Protein AF-L9XSA8-F1 (afdb_monomer)

Structure (mmCIF, N/CA/C/O backbone):
data_AF-L9XSA8-F1
#
_entry.id   AF-L9XSA8-F1
#
loop_
_atom_site.group_PDB
_atom_site.id
_atom_site.type_symbol
_atom_site.label_atom_id
_atom_site.label_alt_id
_atom_site.label_comp_id
_atom_site.label_asym_id
_atom_site.label_entity_id
_atom_site.label_seq_id
_atom_site.pdbx_PDB_ins_code
_atom_site.Cartn_x
_atom_site.Cartn_y
_atom_site.Cartn_z
_atom_site.occupancy
_atom_site.B_iso_or_equiv
_atom_site.auth_seq_id
_atom_site.auth_comp_id
_atom_site.auth_asym_id
_atom_site.auth_atom_id
_atom_site.pdbx_PDB_model_num
ATOM 1 N N . MET A 1 1 ? 2.339 18.332 -17.231 1.00 44.97 1 MET A N 1
ATOM 2 C CA . MET A 1 1 ? 2.975 18.285 -15.899 1.00 44.97 1 MET A CA 1
ATOM 3 C C . MET A 1 1 ? 3.697 16.963 -15.932 1.00 44.97 1 MET A C 1
ATOM 5 O O . MET A 1 1 ? 3.031 16.014 -16.311 1.00 44.97 1 MET A O 1
ATOM 9 N N . ASP A 1 2 ? 5.005 16.903 -15.693 1.00 54.00 2 ASP A N 1
ATOM 10 C CA . ASP A 1 2 ? 5.708 15.615 -15.747 1.00 54.00 2 ASP A CA 1
ATOM 11 C C . ASP A 1 2 ? 5.125 14.727 -14.640 1.00 54.00 2 ASP A C 1
ATOM 13 O O . ASP A 1 2 ? 5.295 15.010 -13.454 1.00 54.00 2 ASP A O 1
ATOM 17 N N . HIS A 1 3 ? 4.331 13.728 -15.030 1.00 55.22 3 HIS A N 1
ATOM 18 C CA . HIS A 1 3 ? 3.658 12.800 -14.125 1.00 55.22 3 HIS A CA 1
ATOM 19 C C . HIS A 1 3 ? 4.658 11.729 -13.682 1.00 55.22 3 HIS A C 1
ATOM 21 O O . HIS A 1 3 ? 4.570 10.575 -14.085 1.00 55.22 3 HIS A O 1
ATOM 27 N N . GLN A 1 4 ? 5.652 12.124 -12.889 1.00 65.50 4 GLN A N 1
ATOM 28 C CA . GLN A 1 4 ? 6.578 11.178 -12.275 1.00 65.50 4 GLN A CA 1
ATOM 29 C C . GLN A 1 4 ? 6.086 10.851 -10.870 1.00 65.50 4 GLN A C 1
ATOM 31 O O . GLN A 1 4 ? 5.935 11.746 -10.043 1.00 65.50 4 GLN A O 1
ATOM 36 N N . PHE A 1 5 ? 5.845 9.567 -10.607 1.00 68.88 5 PHE A N 1
ATOM 37 C CA . PHE A 1 5 ? 5.746 9.072 -9.239 1.00 68.88 5 PHE A CA 1
ATOM 38 C C . PHE A 1 5 ? 7.151 9.150 -8.631 1.00 68.88 5 PHE A C 1
ATOM 40 O O . PHE A 1 5 ? 8.076 8.471 -9.076 1.00 68.88 5 PHE A O 1
ATOM 47 N N . ILE A 1 6 ? 7.326 10.051 -7.674 1.00 78.88 6 ILE A N 1
ATOM 48 C CA . ILE A 1 6 ? 8.607 10.401 -7.053 1.00 78.88 6 ILE A CA 1
ATOM 49 C C . ILE A 1 6 ? 8.903 9.468 -5.875 1.00 78.88 6 ILE A C 1
ATOM 51 O O . ILE A 1 6 ? 10.064 9.163 -5.601 1.00 78.88 6 ILE A O 1
ATOM 55 N N . ASN A 1 7 ? 7.869 9.033 -5.148 1.00 80.94 7 ASN A N 1
ATOM 56 C CA . ASN A 1 7 ? 8.053 8.171 -3.984 1.00 80.94 7 ASN A CA 1
ATOM 57 C C . ASN A 1 7 ? 8.493 6.761 -4.405 1.00 80.94 7 ASN A C 1
ATOM 59 O O . ASN A 1 7 ? 7.897 6.129 -5.264 1.00 80.94 7 ASN A O 1
ATOM 63 N N . GLN A 1 8 ? 9.524 6.232 -3.762 1.00 81.00 8 GLN A N 1
ATOM 64 C CA . GLN A 1 8 ? 10.006 4.865 -3.940 1.00 81.00 8 GLN A CA 1
ATOM 65 C C . GLN A 1 8 ? 9.729 4.066 -2.670 1.00 81.00 8 GLN A C 1
ATOM 67 O O . GLN A 1 8 ? 9.772 4.639 -1.584 1.00 81.00 8 GLN A O 1
ATOM 72 N N . MET A 1 9 ? 9.464 2.761 -2.786 1.00 84.38 9 MET A N 1
ATOM 73 C CA . MET A 1 9 ? 9.220 1.875 -1.641 1.00 84.38 9 MET A CA 1
ATOM 74 C C . MET A 1 9 ? 10.091 0.621 -1.743 1.00 84.38 9 MET A C 1
ATOM 76 O O . MET A 1 9 ? 9.660 -0.376 -2.289 1.00 84.38 9 MET A O 1
ATOM 80 N N . TYR A 1 10 ? 11.312 0.599 -1.233 1.00 80.81 10 TYR A N 1
ATOM 81 C CA . TYR A 1 10 ? 12.218 -0.543 -1.445 1.00 80.81 10 TYR A CA 1
ATOM 82 C C . TYR A 1 10 ? 12.624 -1.210 -0.136 1.00 80.81 10 TYR A C 1
ATOM 84 O O . TYR A 1 10 ? 12.575 -0.593 0.925 1.00 80.81 10 TYR A O 1
ATOM 92 N N . LEU A 1 11 ? 13.055 -2.474 -0.201 1.00 81.12 11 LEU A N 1
ATOM 93 C CA . LEU A 1 11 ? 13.747 -3.069 0.937 1.00 81.12 11 LEU A CA 1
ATOM 94 C C . LEU A 1 11 ? 15.091 -2.374 1.146 1.00 81.12 11 LEU A C 1
ATOM 96 O O . LEU A 1 11 ? 15.864 -2.191 0.206 1.00 81.12 11 LEU A O 1
ATOM 100 N N . ALA A 1 12 ? 15.360 -2.013 2.391 1.00 86.25 12 ALA A N 1
ATOM 101 C CA . ALA A 1 12 ? 16.571 -1.338 2.812 1.00 86.25 12 ALA A CA 1
ATOM 102 C C . ALA A 1 12 ? 17.200 -2.049 4.013 1.00 86.25 12 ALA A C 1
ATOM 104 O O . ALA A 1 12 ? 16.589 -2.893 4.673 1.00 86.25 12 ALA A O 1
ATOM 105 N N . ALA A 1 13 ? 18.442 -1.679 4.312 1.00 87.44 13 ALA A N 1
ATOM 106 C CA . ALA A 1 13 ? 19.052 -2.009 5.589 1.00 87.44 13 ALA A CA 1
ATOM 107 C C . ALA A 1 13 ? 18.362 -1.252 6.738 1.00 87.44 13 ALA A C 1
ATOM 109 O O . ALA A 1 13 ? 17.796 -0.175 6.544 1.00 87.44 13 ALA A O 1
ATOM 110 N N . ASP A 1 14 ? 18.467 -1.798 7.950 1.00 90.69 14 ASP A N 1
ATOM 111 C CA . ASP A 1 14 ? 18.009 -1.126 9.165 1.00 90.69 14 ASP A CA 1
ATOM 112 C C . ASP A 1 14 ? 18.753 0.214 9.369 1.00 90.69 14 ASP A C 1
ATOM 114 O O . ASP A 1 14 ? 19.973 0.196 9.584 1.00 90.69 14 ASP A O 1
ATOM 118 N N . PRO A 1 15 ? 18.054 1.369 9.366 1.00 90.50 15 PRO A N 1
ATOM 119 C CA . PRO A 1 15 ? 18.674 2.679 9.558 1.00 90.50 15 PRO A CA 1
ATOM 120 C C . PRO A 1 15 ? 19.281 2.862 10.959 1.00 90.50 15 PRO A C 1
ATOM 122 O O . PRO A 1 15 ? 20.165 3.698 11.139 1.00 90.50 15 PRO A O 1
ATOM 125 N N . ALA A 1 16 ? 18.845 2.081 11.955 1.00 90.00 16 ALA A N 1
ATOM 126 C CA . ALA A 1 16 ? 19.371 2.112 13.322 1.00 90.00 16 ALA A CA 1
ATOM 127 C C . ALA A 1 16 ? 20.516 1.111 13.562 1.00 90.00 16 ALA A C 1
ATOM 129 O O . ALA A 1 16 ? 21.104 1.096 14.642 1.00 90.00 16 ALA A O 1
ATOM 130 N N . THR A 1 17 ? 20.880 0.299 12.563 1.00 80.12 17 THR A N 1
ATOM 131 C CA . THR A 1 17 ? 21.921 -0.746 12.637 1.00 80.12 17 THR A CA 1
ATOM 132 C C . THR A 1 17 ? 21.666 -1.881 13.644 1.00 80.12 17 THR A C 1
ATOM 134 O O . THR A 1 17 ? 22.576 -2.666 13.912 1.00 80.12 17 THR A O 1
ATOM 137 N N . ASP A 1 18 ? 20.440 -2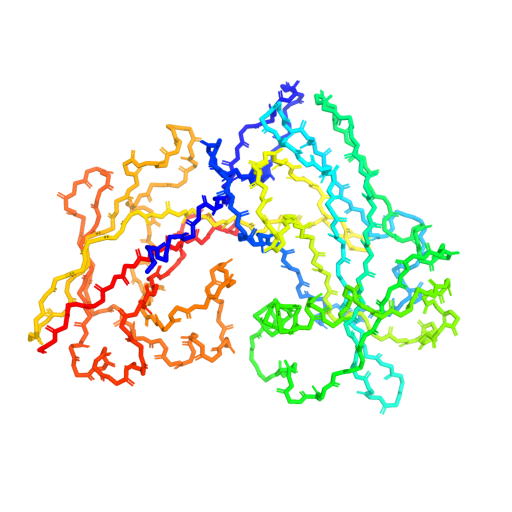.034 14.157 1.00 81.19 18 ASP A N 1
ATOM 138 C CA . ASP A 1 18 ? 20.081 -3.106 15.104 1.00 81.19 18 ASP A CA 1
ATOM 139 C C . ASP A 1 18 ? 19.893 -4.476 14.424 1.00 81.19 18 ASP A C 1
ATOM 141 O O . ASP A 1 18 ? 19.705 -5.490 15.098 1.00 81.19 18 ASP A O 1
ATOM 145 N N . GLY A 1 19 ? 19.970 -4.523 13.091 1.00 82.38 19 GLY A N 1
ATOM 146 C CA . GLY A 1 19 ? 19.934 -5.759 12.312 1.00 82.38 19 GLY A CA 1
ATOM 147 C C . GLY A 1 19 ? 18.528 -6.257 11.984 1.00 82.38 19 GLY A C 1
ATOM 148 O O . GLY A 1 19 ? 18.350 -7.463 11.825 1.00 82.38 19 GLY A O 1
ATOM 149 N N . ARG A 1 20 ? 17.534 -5.363 11.880 1.00 89.12 20 ARG A N 1
ATOM 150 C CA . ARG A 1 20 ? 16.209 -5.718 11.347 1.00 89.12 20 ARG A CA 1
ATOM 151 C C . ARG A 1 20 ? 16.310 -6.197 9.898 1.00 89.12 20 ARG A C 1
ATOM 153 O O . ARG A 1 20 ? 17.002 -5.595 9.078 1.00 89.12 20 ARG A O 1
ATOM 160 N N . GLU A 1 21 ? 15.591 -7.270 9.591 1.00 85.50 21 GLU A N 1
ATOM 161 C CA . GLU A 1 21 ? 15.442 -7.813 8.237 1.00 85.50 21 GLU A CA 1
ATOM 162 C C . GLU A 1 21 ? 14.143 -7.291 7.603 1.00 85.50 21 GLU A C 1
ATOM 164 O O . GLU A 1 21 ? 13.205 -6.948 8.315 1.00 85.50 21 GLU A O 1
ATOM 169 N N . ASN A 1 22 ? 14.044 -7.252 6.271 1.00 82.94 22 ASN A N 1
ATOM 170 C CA . ASN A 1 22 ? 12.819 -6.849 5.557 1.00 82.94 22 ASN A CA 1
ATOM 171 C C . ASN A 1 22 ? 12.276 -5.465 5.971 1.00 82.94 22 ASN A C 1
ATOM 173 O O . ASN A 1 22 ? 11.074 -5.288 6.184 1.00 82.94 22 ASN A O 1
ATOM 177 N N . VAL A 1 23 ? 13.166 -4.485 6.134 1.00 88.56 23 VAL A N 1
ATOM 178 C CA . VAL A 1 23 ? 12.777 -3.094 6.378 1.00 88.56 23 VAL A CA 1
ATOM 179 C C . VAL A 1 23 ? 12.353 -2.468 5.053 1.00 88.56 23 VAL A C 1
ATOM 181 O O . VAL A 1 23 ? 13.146 -2.434 4.118 1.00 88.56 23 VAL A O 1
ATOM 184 N N . VAL A 1 24 ? 11.129 -1.947 4.973 1.00 88.50 24 VAL A N 1
ATOM 185 C CA . VAL A 1 24 ? 10.656 -1.185 3.807 1.00 88.50 24 VAL A CA 1
ATOM 186 C C . VAL A 1 24 ? 10.965 0.287 4.019 1.00 88.50 24 VAL A C 1
ATOM 188 O O . VAL A 1 24 ? 10.490 0.880 4.982 1.00 88.50 24 VAL A O 1
ATOM 191 N N . HIS A 1 25 ? 11.730 0.886 3.115 1.00 89.44 25 HIS A N 1
ATOM 192 C CA . HIS A 1 25 ? 12.027 2.312 3.079 1.00 89.44 25 HIS A CA 1
ATOM 193 C C . HIS A 1 25 ? 11.171 2.998 2.020 1.00 89.44 25 HIS A C 1
ATOM 195 O O . HIS A 1 25 ? 11.240 2.671 0.838 1.00 89.44 25 HIS A O 1
ATOM 201 N N . ILE A 1 26 ? 10.379 3.967 2.463 1.00 88.81 26 ILE A N 1
ATOM 202 C CA . ILE A 1 26 ? 9.656 4.914 1.629 1.00 88.81 26 ILE A CA 1
ATOM 203 C C . ILE A 1 26 ? 10.486 6.193 1.522 1.00 88.81 26 ILE A C 1
ATOM 205 O O . ILE A 1 26 ? 10.698 6.870 2.531 1.00 88.81 26 ILE A O 1
ATOM 209 N N . SER A 1 27 ? 10.927 6.546 0.316 1.00 88.62 27 SER A N 1
ATOM 210 C CA . SER A 1 27 ? 11.742 7.741 0.080 1.00 88.62 27 SER A CA 1
ATOM 211 C C . SER A 1 27 ? 11.308 8.497 -1.168 1.00 88.62 27 SER A C 1
ATOM 213 O O . SER A 1 27 ? 11.138 7.897 -2.223 1.00 88.62 27 SER A O 1
ATOM 215 N N . SER A 1 28 ? 11.210 9.822 -1.077 1.00 87.38 28 SER A N 1
ATOM 216 C CA . SER A 1 28 ? 11.091 10.704 -2.246 1.00 87.38 28 SER A CA 1
ATOM 217 C C . SER A 1 28 ? 12.453 11.205 -2.746 1.00 87.38 28 SER A C 1
ATOM 219 O O . SER A 1 28 ? 12.522 12.163 -3.514 1.00 87.38 28 SER A O 1
ATOM 221 N N . GLN A 1 29 ? 13.554 10.625 -2.250 1.00 87.00 29 GLN A N 1
ATOM 222 C CA . GLN A 1 29 ? 14.934 11.019 -2.561 1.00 87.00 29 GLN A CA 1
ATOM 223 C C . GLN A 1 29 ? 15.215 12.525 -2.356 1.00 87.00 29 GLN A C 1
ATOM 225 O O . GLN A 1 29 ? 16.012 13.139 -3.067 1.00 87.00 29 GLN A O 1
ATOM 230 N N . GLY A 1 30 ? 14.547 13.143 -1.377 1.00 88.06 30 GLY A N 1
ATOM 231 C CA . GLY A 1 30 ? 14.696 14.566 -1.061 1.00 88.06 30 GLY A CA 1
ATOM 232 C C . GLY A 1 30 ? 13.822 15.511 -1.894 1.00 88.06 30 GLY A C 1
ATOM 233 O O . GLY A 1 30 ? 13.848 16.718 -1.649 1.00 88.06 30 GLY A O 1
ATOM 234 N N . ALA A 1 31 ? 13.043 14.998 -2.850 1.00 88.19 31 ALA A N 1
ATOM 235 C CA . ALA A 1 31 ? 12.092 15.790 -3.621 1.00 88.19 31 ALA A CA 1
ATOM 236 C C . ALA A 1 31 ? 10.742 15.903 -2.897 1.00 88.19 31 ALA A C 1
ATOM 238 O O . ALA A 1 31 ? 10.313 14.992 -2.191 1.00 88.19 31 ALA A O 1
ATOM 239 N N . GLU A 1 32 ? 10.069 17.038 -3.057 1.00 87.88 32 GLU A N 1
ATOM 240 C CA . GLU A 1 32 ? 8.694 17.206 -2.589 1.00 87.88 32 GLU A CA 1
ATOM 241 C C . GLU A 1 32 ? 7.752 16.472 -3.546 1.00 87.88 32 GLU A C 1
ATOM 243 O O . GLU A 1 32 ? 7.819 16.682 -4.757 1.00 87.88 32 GLU A O 1
ATOM 248 N N . SER A 1 33 ? 6.893 15.607 -3.008 1.00 83.62 33 SER A N 1
ATOM 249 C CA . SER A 1 33 ? 5.963 14.801 -3.795 1.00 83.62 33 SER A CA 1
ATOM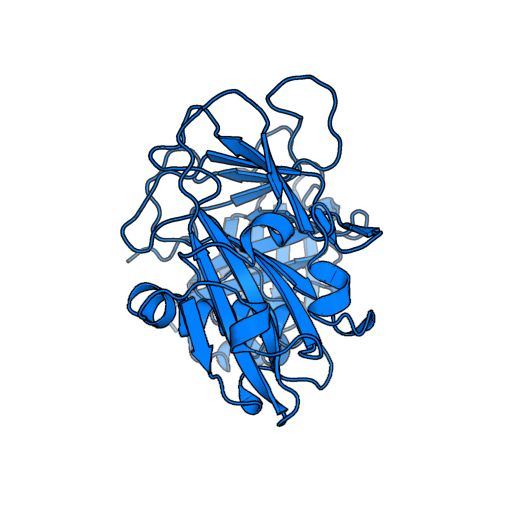 250 C C . SER A 1 33 ? 4.558 14.800 -3.191 1.00 83.62 33 SER A C 1
ATOM 252 O O . SER A 1 33 ? 4.429 14.630 -1.973 1.00 83.62 33 SER A O 1
ATOM 254 N N . PRO A 1 34 ? 3.503 14.971 -4.015 1.00 78.12 34 PRO A N 1
ATOM 255 C CA . PRO A 1 34 ? 2.120 14.769 -3.595 1.00 78.12 34 PRO A CA 1
ATOM 256 C C . PRO A 1 34 ? 1.722 13.285 -3.540 1.00 78.12 34 PRO A C 1
ATOM 258 O O . PRO A 1 34 ? 0.598 12.977 -3.134 1.00 78.12 34 PRO A O 1
ATOM 261 N N . ASP A 1 35 ? 2.599 12.372 -3.972 1.00 76.44 35 ASP A N 1
ATOM 262 C CA . ASP A 1 35 ? 2.300 10.945 -4.009 1.00 76.44 35 ASP A CA 1
ATOM 263 C C . ASP A 1 35 ? 2.064 10.416 -2.596 1.00 76.44 35 ASP A C 1
ATOM 265 O O . ASP A 1 35 ? 2.718 10.820 -1.628 1.00 76.44 35 ASP A O 1
ATOM 269 N N . TYR A 1 36 ? 1.156 9.453 -2.494 1.00 76.12 36 TYR A N 1
ATOM 270 C CA . TYR A 1 36 ? 0.779 8.836 -1.233 1.00 76.12 36 TYR A CA 1
ATOM 271 C C . TYR A 1 36 ? 1.123 7.339 -1.250 1.00 76.12 36 TYR A C 1
ATOM 273 O O . TYR A 1 36 ? 0.261 6.512 -1.555 1.00 76.12 36 TYR A O 1
ATOM 281 N N . PRO A 1 37 ? 2.384 6.964 -0.976 1.00 75.50 37 PRO A N 1
ATOM 282 C CA . PRO A 1 37 ? 2.784 5.567 -0.893 1.00 75.50 37 PRO A CA 1
ATOM 283 C C . PRO A 1 37 ? 2.061 4.854 0.257 1.00 75.50 37 PRO A C 1
ATOM 285 O O . PRO A 1 37 ? 1.988 5.343 1.391 1.00 75.50 37 PRO A O 1
ATOM 288 N N . CYS A 1 38 ? 1.515 3.677 -0.043 1.00 75.62 38 CYS A N 1
ATOM 289 C CA . CYS A 1 38 ? 0.771 2.860 0.905 1.00 75.62 38 CYS A CA 1
ATOM 290 C C . CYS A 1 38 ? 1.008 1.371 0.632 1.00 75.62 38 CYS A C 1
ATOM 292 O O . CYS A 1 38 ? 0.963 0.935 -0.513 1.00 75.62 38 CYS A O 1
ATOM 294 N N . GLY A 1 39 ? 1.247 0.592 1.689 1.00 77.88 39 GLY A N 1
ATOM 295 C CA . GLY A 1 39 ? 1.279 -0.870 1.626 1.00 77.88 39 GLY A CA 1
ATOM 296 C C . GLY A 1 39 ? 0.044 -1.454 2.304 1.00 77.88 39 GLY A C 1
ATOM 297 O O . GLY A 1 39 ? -0.265 -1.065 3.431 1.00 77.88 39 GLY A O 1
ATOM 298 N N . ALA A 1 40 ? -0.648 -2.387 1.645 1.00 80.88 40 ALA A N 1
ATOM 299 C CA . ALA A 1 40 ? -1.828 -3.061 2.186 1.00 80.88 40 ALA A CA 1
ATOM 300 C C . ALA A 1 40 ? -1.653 -4.578 2.284 1.00 80.88 40 ALA A C 1
ATOM 302 O O . ALA A 1 40 ? -0.909 -5.194 1.523 1.00 80.88 40 ALA A O 1
ATOM 303 N N . LEU A 1 41 ? -2.399 -5.171 3.211 1.00 83.44 41 LEU A N 1
ATOM 304 C CA . LEU A 1 41 ? -2.559 -6.606 3.383 1.00 83.44 41 LEU A CA 1
ATOM 305 C C . LEU A 1 41 ? -4.031 -6.978 3.274 1.00 83.44 41 LEU A C 1
ATOM 307 O O . LEU A 1 41 ? -4.889 -6.358 3.907 1.00 83.44 41 LEU A O 1
ATOM 311 N N . ASP A 1 42 ? -4.298 -8.046 2.532 1.00 83.31 42 ASP A N 1
ATOM 312 C CA . ASP A 1 42 ? -5.610 -8.670 2.462 1.00 83.31 42 ASP A CA 1
ATOM 313 C C . ASP A 1 42 ? -5.761 -9.682 3.596 1.00 83.31 42 ASP A C 1
ATOM 315 O O . ASP A 1 42 ? -4.980 -10.622 3.748 1.00 83.31 42 ASP A O 1
ATOM 319 N N . LEU A 1 43 ? -6.804 -9.482 4.388 1.00 87.75 43 LEU A N 1
ATOM 320 C CA . LEU A 1 43 ? -7.126 -10.278 5.563 1.00 87.75 43 LEU A CA 1
ATOM 321 C C . LEU A 1 43 ? -8.353 -11.169 5.336 1.00 87.75 43 LEU A C 1
ATOM 323 O O . LEU A 1 43 ? -8.657 -12.015 6.180 1.00 87.75 43 LEU A O 1
ATOM 327 N N . ARG A 1 44 ? -9.024 -11.080 4.178 1.00 86.25 44 ARG A N 1
ATOM 328 C CA . ARG A 1 44 ? -10.164 -11.94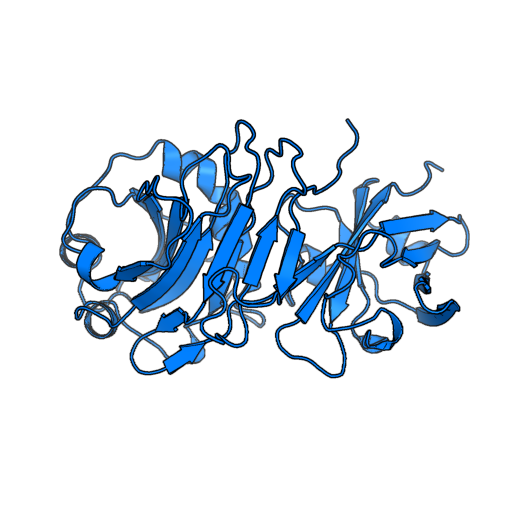9 3.831 1.00 86.25 44 ARG A CA 1
ATOM 329 C C . ARG A 1 44 ? -9.881 -13.450 3.962 1.00 86.25 44 ARG A C 1
ATOM 331 O O . ARG A 1 44 ? -10.743 -14.143 4.503 1.00 86.25 44 ARG A O 1
ATOM 338 N N . PRO A 1 45 ? -8.709 -13.996 3.554 1.00 84.31 45 PRO A N 1
ATOM 339 C CA . PRO A 1 45 ? -8.393 -15.416 3.733 1.00 84.31 45 PRO A CA 1
ATOM 340 C C . PRO A 1 45 ? -8.410 -15.871 5.197 1.00 84.31 45 PRO A C 1
ATOM 342 O O . PRO A 1 45 ? -8.520 -17.065 5.466 1.00 84.31 45 PRO A O 1
ATOM 345 N N . ARG A 1 46 ? -8.269 -14.931 6.137 1.00 86.56 46 ARG A N 1
ATOM 346 C CA . ARG A 1 46 ? -8.235 -15.185 7.578 1.00 86.56 46 ARG A CA 1
ATOM 347 C C . ARG A 1 46 ? -9.610 -15.056 8.234 1.00 86.56 46 ARG A C 1
ATOM 349 O O . ARG A 1 46 ? -9.769 -15.552 9.347 1.00 86.56 46 ARG A O 1
ATOM 356 N N . SER A 1 47 ? -10.570 -14.400 7.572 1.00 90.69 47 SER A N 1
ATOM 357 C CA . SER A 1 47 ? -11.916 -14.123 8.100 1.00 90.69 47 SER A CA 1
ATOM 358 C C . SER A 1 47 ? -11.877 -13.521 9.513 1.00 90.69 47 SER A C 1
ATOM 360 O O . SER A 1 47 ? -12.555 -13.992 10.425 1.00 90.69 47 SER A O 1
ATOM 362 N N . LEU A 1 48 ? -11.013 -12.519 9.711 1.00 95.81 48 LEU A N 1
ATOM 363 C CA . LEU A 1 48 ? -10.854 -11.849 11.000 1.00 95.81 48 LEU A CA 1
ATOM 364 C C . LEU A 1 48 ? -12.036 -10.919 11.265 1.00 95.81 48 LEU A C 1
ATOM 366 O O . LEU A 1 48 ? -12.518 -10.245 10.364 1.00 95.81 48 LEU A O 1
ATOM 370 N N . THR A 1 49 ? -12.458 -10.834 12.519 1.00 97.56 49 THR A N 1
ATOM 371 C CA . THR A 1 49 ? -13.451 -9.867 13.005 1.00 97.56 49 THR A CA 1
ATOM 372 C C . THR A 1 49 ? -12.782 -8.792 13.848 1.00 97.56 49 THR A C 1
ATOM 374 O O . THR A 1 49 ? -11.707 -9.018 14.415 1.00 97.56 49 THR A O 1
ATOM 377 N N . LEU A 1 50 ? -13.442 -7.643 14.016 1.00 97.31 50 LEU A N 1
ATOM 378 C CA . LEU A 1 50 ? -12.985 -6.595 14.924 1.00 97.31 50 LEU A CA 1
ATOM 379 C C . LEU A 1 50 ? -12.713 -7.158 16.319 1.00 97.31 50 LEU A C 1
ATOM 381 O O . LEU A 1 50 ? -11.699 -6.808 16.914 1.00 97.31 50 LEU A O 1
ATOM 385 N N . SER A 1 51 ? -13.553 -8.060 16.835 1.00 96.75 51 SER A N 1
ATOM 386 C CA . SER A 1 51 ? -13.353 -8.680 18.150 1.00 96.75 51 SER A CA 1
ATOM 387 C C . SER A 1 51 ? -11.987 -9.363 18.293 1.00 96.75 51 SER A C 1
ATOM 389 O O . SER A 1 51 ? -11.370 -9.242 19.348 1.00 96.75 51 SER A O 1
ATOM 391 N N . GLN A 1 52 ? -11.502 -10.013 17.231 1.00 96.44 52 GLN A N 1
ATOM 392 C CA . GLN A 1 52 ? -10.253 -10.778 17.219 1.00 96.44 52 GLN A CA 1
ATOM 393 C C . GLN A 1 52 ? -9.014 -9.901 17.056 1.00 96.44 52 GLN A C 1
ATOM 395 O O . GLN A 1 52 ? -7.935 -10.308 17.468 1.00 96.44 52 GLN A O 1
ATOM 400 N N . VAL A 1 53 ? -9.155 -8.714 16.460 1.00 96.69 53 VAL A N 1
ATOM 401 C CA . VAL A 1 53 ? -8.031 -7.792 16.230 1.00 96.69 53 VAL A CA 1
ATOM 402 C C . VAL A 1 53 ? -8.077 -6.542 17.113 1.00 96.69 53 VAL A C 1
ATOM 404 O O . VAL A 1 53 ? -7.303 -5.610 16.916 1.00 96.69 53 VAL A O 1
ATOM 407 N N . SER A 1 54 ? -8.980 -6.501 18.095 1.00 96.31 54 SER A N 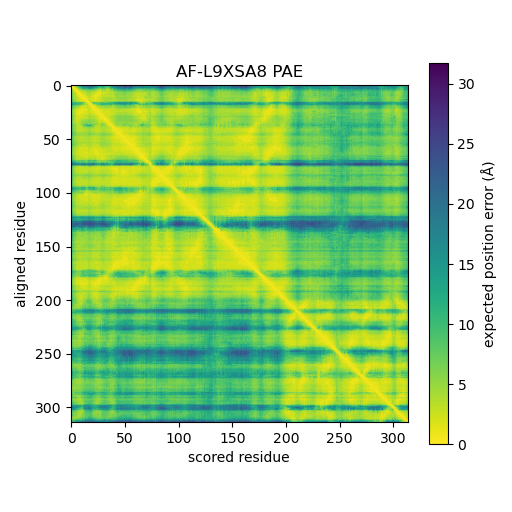1
ATOM 408 C CA . SER A 1 54 ? -9.118 -5.370 19.024 1.00 96.31 54 SER A CA 1
ATOM 409 C C . SER A 1 54 ? -8.267 -5.485 20.284 1.00 96.31 54 SER A C 1
ATOM 411 O O . SER A 1 54 ? -8.142 -4.501 21.013 1.00 96.31 54 SER A O 1
ATOM 413 N N . ASP A 1 55 ? -7.727 -6.665 20.588 1.00 95.62 55 ASP A N 1
ATOM 414 C CA . ASP A 1 55 ? -6.874 -6.822 21.763 1.00 95.62 55 ASP A CA 1
ATOM 415 C C . ASP A 1 55 ? -5.547 -6.074 21.533 1.00 95.62 55 ASP A C 1
ATOM 417 O O . ASP A 1 55 ? -5.005 -6.145 20.424 1.00 95.62 55 ASP A O 1
ATOM 421 N N . PRO A 1 56 ? -5.009 -5.343 22.533 1.00 96.06 56 PRO A N 1
ATOM 422 C CA . PRO A 1 56 ? -3.753 -4.610 22.380 1.00 96.06 56 PRO A CA 1
ATOM 423 C C . PRO A 1 56 ? -2.635 -5.495 21.829 1.00 96.06 56 PRO A C 1
ATOM 425 O O . PRO A 1 56 ? -2.430 -6.609 22.314 1.00 96.06 56 PRO A O 1
ATOM 428 N N . GLY A 1 57 ? -1.922 -4.995 20.822 1.00 95.62 57 GLY A N 1
ATOM 429 C CA . GLY A 1 57 ? -0.875 -5.746 20.136 1.00 95.62 57 GLY A CA 1
ATOM 430 C C . GLY A 1 57 ? -1.352 -6.646 18.990 1.00 95.62 57 GLY A C 1
ATOM 431 O O . GLY A 1 57 ? -0.512 -7.257 18.339 1.00 95.62 57 GLY A O 1
ATOM 432 N N . SER A 1 58 ? -2.660 -6.737 18.712 1.00 97.06 58 SER A N 1
ATOM 433 C CA . SER A 1 58 ? -3.154 -7.581 17.610 1.00 97.06 58 SER A CA 1
ATOM 434 C C . SER A 1 58 ? -2.871 -6.983 16.236 1.00 97.06 58 SER A C 1
ATOM 436 O O . SER A 1 58 ? -2.727 -7.724 15.280 1.00 97.06 58 SER A O 1
ATOM 438 N N . ILE A 1 59 ? -2.815 -5.663 16.099 1.00 96.75 59 ILE A N 1
ATOM 439 C CA . ILE A 1 59 ? -2.375 -4.980 14.885 1.00 96.75 59 ILE A CA 1
ATOM 440 C C . ILE A 1 59 ? -1.277 -4.025 15.308 1.00 96.75 59 ILE A C 1
ATOM 442 O O . ILE A 1 59 ? -1.543 -3.007 15.955 1.00 96.75 59 ILE A O 1
ATOM 446 N N . THR A 1 60 ? -0.044 -4.367 14.956 1.00 96.00 60 THR A N 1
ATOM 447 C CA . THR A 1 60 ? 1.118 -3.527 15.232 1.00 96.00 60 THR A CA 1
ATOM 448 C C . THR A 1 60 ? 2.008 -3.430 14.015 1.00 96.00 60 THR A C 1
ATOM 450 O O . THR A 1 60 ? 1.970 -4.282 13.136 1.00 96.00 60 THR A O 1
ATOM 453 N N . TYR A 1 61 ? 2.796 -2.370 13.955 1.00 94.06 61 TYR A N 1
ATOM 454 C CA . TYR A 1 61 ? 3.948 -2.298 13.072 1.00 94.06 61 TYR A CA 1
ATOM 455 C C . TYR A 1 61 ? 4.991 -1.385 13.696 1.00 94.06 61 TYR A C 1
ATOM 457 O O . TYR A 1 61 ? 4.685 -0.592 14.595 1.00 94.06 61 TYR A O 1
ATOM 465 N N . GLU A 1 62 ? 6.222 -1.511 13.226 1.00 93.25 62 GLU A N 1
ATOM 466 C CA . GLU A 1 62 ? 7.299 -0.604 13.573 1.00 93.25 62 GLU A CA 1
ATOM 467 C C . GLU A 1 62 ? 7.487 0.457 12.492 1.00 93.25 62 GLU A C 1
ATOM 469 O O . GLU A 1 62 ? 7.441 0.156 11.299 1.00 93.25 62 GLU A O 1
ATOM 474 N N . ASP A 1 63 ? 7.720 1.695 12.915 1.00 93.00 63 ASP A N 1
ATOM 475 C CA . ASP A 1 63 ? 8.069 2.813 12.050 1.00 93.00 63 ASP A CA 1
ATOM 476 C C . ASP A 1 63 ? 9.327 3.535 12.539 1.00 93.00 63 ASP A C 1
ATOM 478 O O . ASP A 1 63 ? 9.648 3.540 13.730 1.00 93.00 63 ASP A O 1
ATOM 482 N N . TYR A 1 64 ? 10.048 4.139 11.600 1.00 92.94 64 TYR A N 1
ATOM 483 C CA . TYR A 1 64 ? 11.196 4.997 11.863 1.00 92.94 64 TYR A CA 1
ATOM 484 C C . TYR A 1 64 ? 11.150 6.184 10.909 1.00 92.94 64 TYR A C 1
ATOM 486 O O . TYR A 1 64 ? 11.122 6.028 9.686 1.00 92.94 64 TYR A O 1
ATOM 494 N N . LYS A 1 65 ? 11.164 7.395 11.467 1.00 92.75 65 LYS A N 1
ATOM 495 C CA . LYS A 1 65 ? 11.271 8.632 10.691 1.00 92.75 65 LYS A CA 1
ATOM 496 C C . LYS A 1 65 ? 12.736 8.888 10.331 1.00 92.75 65 LYS A C 1
ATOM 498 O O . LYS A 1 65 ? 13.557 9.112 11.226 1.00 92.75 65 LYS A O 1
ATOM 503 N N . GLY A 1 66 ? 13.040 8.885 9.037 1.00 91.81 66 GLY A N 1
ATOM 504 C CA . GLY A 1 66 ? 14.351 9.237 8.508 1.00 91.81 66 GLY A CA 1
ATOM 505 C C . GLY A 1 66 ? 14.665 10.732 8.635 1.00 91.81 66 GLY A C 1
ATOM 506 O O . GLY A 1 66 ? 13.805 11.559 8.958 1.00 91.81 66 GLY A O 1
ATOM 507 N N . GLU A 1 67 ? 15.936 11.085 8.446 1.00 91.44 67 GLU A N 1
ATOM 508 C CA . GLU A 1 67 ? 16.439 12.449 8.653 1.00 91.44 67 GLU A CA 1
ATOM 509 C C . GLU A 1 67 ? 15.937 13.449 7.606 1.00 91.44 67 GLU A C 1
ATOM 511 O O . GLU A 1 67 ? 15.884 14.650 7.882 1.00 91.44 67 GLU A O 1
ATOM 516 N N . GLN A 1 68 ? 15.566 12.977 6.415 1.00 88.94 68 GLN A N 1
ATOM 517 C CA . GLN A 1 68 ? 15.133 13.829 5.307 1.00 88.94 68 GLN A CA 1
ATOM 518 C C . GLN A 1 68 ? 13.624 14.103 5.320 1.00 88.94 68 GLN A C 1
ATOM 520 O O . GLN A 1 68 ? 13.158 14.964 4.573 1.00 88.94 68 GLN A O 1
ATOM 525 N N . ALA A 1 69 ? 12.856 13.426 6.182 1.00 86.69 69 ALA A N 1
ATOM 526 C CA . ALA A 1 69 ? 11.406 13.568 6.224 1.00 86.69 69 ALA A CA 1
ATOM 527 C C . ALA A 1 69 ? 11.001 14.965 6.710 1.00 86.69 69 ALA A C 1
ATOM 529 O O . ALA A 1 69 ? 11.210 15.330 7.872 1.00 86.69 69 ALA A O 1
ATOM 530 N N . THR A 1 70 ? 10.335 15.733 5.845 1.00 83.69 70 THR A N 1
ATOM 531 C CA . THR A 1 70 ? 9.829 17.079 6.181 1.00 83.69 70 THR A CA 1
ATOM 532 C C . THR A 1 70 ? 8.452 17.064 6.851 1.00 83.69 70 THR A C 1
ATOM 534 O O . THR A 1 70 ? 7.945 18.105 7.268 1.00 83.69 70 THR A O 1
ATOM 537 N N . TYR A 1 71 ? 7.857 15.883 7.001 1.00 79.81 71 TYR A N 1
ATOM 538 C CA . TYR A 1 71 ? 6.540 15.634 7.589 1.00 79.81 71 TYR A CA 1
ATOM 539 C C . TYR A 1 71 ? 6.640 14.543 8.666 1.00 79.81 71 TYR A C 1
ATOM 541 O O . TYR A 1 71 ? 7.726 14.091 9.035 1.00 79.81 71 TYR A O 1
ATOM 549 N N . LYS A 1 72 ? 5.504 14.178 9.254 1.00 80.38 72 LYS A N 1
ATOM 550 C CA . LYS A 1 72 ? 5.421 13.252 10.386 1.00 80.38 72 LYS A CA 1
ATOM 551 C C . LYS A 1 72 ? 5.203 11.811 9.922 1.00 80.38 72 LYS A C 1
ATOM 553 O O . LYS A 1 72 ? 4.433 11.578 8.999 1.00 80.38 72 LYS A O 1
ATOM 558 N N . VAL A 1 73 ? 5.852 10.858 10.588 1.00 73.62 73 VAL A N 1
ATOM 559 C CA . VAL A 1 73 ? 5.858 9.428 10.228 1.00 73.62 73 VAL A CA 1
ATOM 560 C C . VAL A 1 73 ? 5.486 8.594 11.456 1.00 73.62 73 VAL A C 1
ATOM 562 O O . VAL A 1 73 ? 6.035 8.901 12.519 1.00 73.62 73 VAL A O 1
ATOM 565 N N . PRO A 1 74 ? 4.595 7.586 11.331 1.00 62.84 74 PRO A N 1
ATOM 566 C CA . PRO A 1 74 ? 3.794 7.242 10.157 1.00 62.84 74 PRO A CA 1
ATOM 567 C C . PRO A 1 74 ? 2.536 8.119 10.114 1.00 62.84 74 PRO A C 1
ATOM 569 O O . PRO A 1 74 ? 2.054 8.549 11.155 1.00 62.84 74 PRO A O 1
ATOM 572 N N . ASP A 1 75 ? 1.998 8.414 8.931 1.00 76.44 75 ASP A N 1
ATOM 573 C CA . ASP A 1 75 ? 0.890 9.370 8.859 1.00 76.44 75 ASP A CA 1
ATOM 574 C C . ASP A 1 75 ? -0.448 8.666 9.144 1.00 76.44 75 ASP A C 1
ATOM 576 O O . ASP A 1 75 ? -1.089 8.940 10.162 1.00 76.44 75 ASP A O 1
ATOM 580 N N . ASP A 1 76 ? -0.825 7.661 8.344 1.00 89.56 76 ASP A N 1
ATOM 581 C CA . ASP A 1 76 ? -2.141 7.026 8.441 1.00 89.56 76 ASP A CA 1
ATOM 582 C C . ASP A 1 76 ? -2.109 5.499 8.487 1.00 89.56 76 ASP A C 1
ATOM 584 O O . ASP A 1 76 ? -1.263 4.832 7.894 1.00 89.56 76 ASP A O 1
ATOM 588 N N . VAL A 1 77 ? -3.121 4.956 9.157 1.00 93.25 77 VAL A N 1
ATOM 589 C CA . VAL A 1 77 ? -3.548 3.564 9.021 1.00 93.25 77 VAL A CA 1
ATOM 590 C C . VAL A 1 77 ? -4.947 3.543 8.433 1.00 93.25 77 VAL A C 1
ATOM 592 O O . VAL A 1 77 ? -5.799 4.352 8.821 1.00 93.25 77 VAL A O 1
ATOM 595 N N . PHE A 1 78 ? -5.180 2.591 7.537 1.00 93.94 78 PHE A N 1
ATOM 596 C CA . PHE A 1 78 ? -6.473 2.323 6.937 1.00 93.94 78 PHE A CA 1
ATOM 597 C C . PHE A 1 78 ? -6.940 0.910 7.268 1.00 93.94 78 PHE A C 1
ATOM 599 O O . PHE A 1 78 ? -6.132 -0.015 7.361 1.00 93.94 78 PHE A O 1
ATOM 606 N N . LEU A 1 79 ? -8.250 0.748 7.431 1.00 95.12 79 LEU A N 1
ATOM 607 C CA . LEU A 1 79 ? -8.902 -0.555 7.538 1.00 95.12 79 LEU A CA 1
ATOM 608 C C . LEU A 1 79 ? -10.072 -0.598 6.570 1.00 95.12 79 LEU A C 1
ATOM 610 O O . LEU A 1 79 ? -10.768 0.403 6.418 1.00 95.12 79 LEU A O 1
ATOM 614 N N . ILE A 1 80 ? -10.325 -1.761 5.981 1.00 93.88 80 ILE A N 1
ATOM 615 C CA . ILE A 1 80 ? -11.586 -2.017 5.285 1.00 93.88 80 ILE A CA 1
ATOM 616 C C . ILE A 1 80 ? -12.378 -3.010 6.112 1.00 93.88 80 ILE A C 1
ATOM 618 O O . ILE A 1 80 ? -11.880 -4.088 6.443 1.00 93.88 80 ILE A O 1
ATOM 622 N N . LEU A 1 81 ? -13.595 -2.616 6.470 1.00 95.69 81 LEU A N 1
ATOM 623 C CA . LEU A 1 81 ? -14.501 -3.397 7.294 1.00 95.69 81 LEU A CA 1
ATOM 624 C C . LEU A 1 81 ? -15.751 -3.785 6.515 1.00 95.69 81 LEU A C 1
ATOM 626 O O . LEU A 1 81 ? -16.225 -3.003 5.694 1.00 95.69 81 LEU A O 1
ATOM 630 N N . ARG A 1 82 ? -16.328 -4.935 6.858 1.00 94.75 82 ARG A N 1
ATOM 631 C CA . ARG A 1 82 ? -17.697 -5.311 6.494 1.00 94.75 82 ARG A CA 1
ATOM 632 C C . ARG A 1 82 ? -18.545 -5.456 7.746 1.00 94.75 82 ARG A C 1
ATOM 634 O O . ARG A 1 82 ? -18.249 -6.284 8.605 1.00 94.75 82 ARG A O 1
ATOM 641 N N . THR A 1 83 ? -19.611 -4.676 7.860 1.00 96.69 83 THR A N 1
ATOM 642 C CA . THR A 1 83 ? -20.576 -4.800 8.957 1.00 96.69 83 THR A CA 1
ATOM 643 C C . THR A 1 83 ? -21.526 -5.978 8.747 1.00 96.69 83 THR A C 1
ATOM 645 O O . THR A 1 83 ? -21.634 -6.548 7.664 1.00 96.69 83 THR A O 1
ATOM 648 N N . ALA A 1 84 ? -22.254 -6.356 9.802 1.00 94.81 84 ALA A N 1
ATOM 649 C CA . ALA A 1 84 ? -23.160 -7.508 9.779 1.00 94.81 84 ALA A CA 1
ATOM 650 C C . ALA A 1 84 ? -24.319 -7.391 8.766 1.00 94.81 84 ALA A C 1
ATOM 652 O O . ALA A 1 84 ? -24.922 -8.401 8.407 1.00 94.81 84 ALA A O 1
ATOM 653 N N . ASP A 1 85 ? -24.655 -6.176 8.328 1.00 93.50 85 ASP A N 1
ATOM 654 C CA . ASP A 1 85 ? -25.642 -5.921 7.273 1.00 93.50 85 ASP A CA 1
ATOM 655 C C . ASP A 1 85 ? -25.049 -5.966 5.853 1.00 93.50 85 ASP A C 1
ATOM 657 O O . ASP A 1 85 ? -25.785 -5.789 4.885 1.00 93.50 85 ASP A O 1
ATOM 661 N N . GLY A 1 86 ? -23.748 -6.246 5.729 1.00 91.44 86 GLY A N 1
ATOM 662 C CA . GLY A 1 86 ? -23.016 -6.321 4.468 1.00 91.44 86 GLY A CA 1
ATOM 663 C C . GLY A 1 86 ? -22.401 -4.997 4.017 1.00 91.44 86 GLY A C 1
ATOM 664 O O . GLY A 1 86 ? -21.663 -5.004 3.038 1.00 91.44 86 GLY A O 1
ATOM 665 N N . THR A 1 87 ? -22.653 -3.884 4.715 1.00 94.06 87 THR A N 1
ATOM 666 C CA . THR A 1 87 ? -22.089 -2.581 4.334 1.00 94.06 87 THR A CA 1
ATOM 667 C C . THR A 1 87 ? -20.572 -2.586 4.485 1.00 94.06 87 THR A C 1
ATOM 669 O O . THR A 1 87 ? -20.028 -3.040 5.497 1.00 94.06 87 THR A O 1
ATOM 672 N N . LEU A 1 88 ? -19.878 -2.057 3.480 1.00 93.69 88 LEU A N 1
ATOM 673 C CA . LEU A 1 88 ? -18.438 -1.876 3.523 1.00 93.69 88 LEU A CA 1
ATOM 674 C C . LEU A 1 88 ? -18.075 -0.479 4.005 1.00 93.69 88 LEU A C 1
ATOM 676 O O . LEU A 1 88 ? -18.724 0.510 3.665 1.00 93.69 88 LEU A O 1
ATOM 680 N N . HIS A 1 89 ? -17.002 -0.396 4.781 1.00 94.94 89 HIS A N 1
ATOM 681 C CA . HIS A 1 89 ? -16.469 0.865 5.269 1.00 94.94 89 HIS A CA 1
ATOM 682 C C . HIS A 1 89 ? -14.959 0.919 5.102 1.00 94.94 89 HIS A C 1
ATOM 684 O O . HIS A 1 89 ? -14.252 0.005 5.523 1.00 94.94 89 HIS A O 1
ATOM 690 N N . VAL A 1 90 ? -14.462 2.044 4.592 1.00 94.56 90 VAL A N 1
ATOM 691 C CA . VAL A 1 90 ? -13.050 2.411 4.722 1.00 94.56 90 VAL A CA 1
ATOM 692 C C . VAL A 1 90 ? -12.911 3.251 5.967 1.00 94.56 90 VAL A C 1
ATOM 694 O O . VAL A 1 90 ? -13.621 4.242 6.138 1.00 94.56 90 VAL A O 1
ATOM 697 N N . LEU A 1 91 ? -11.995 2.864 6.837 1.00 96.44 91 LEU A N 1
ATOM 698 C CA . LEU A 1 91 ? -11.625 3.614 8.019 1.00 96.44 91 LEU A CA 1
ATOM 699 C C . LEU A 1 91 ? -10.241 4.204 7.816 1.00 96.44 91 LEU A C 1
ATOM 701 O O . LEU A 1 91 ? -9.369 3.575 7.225 1.00 96.44 91 LEU A O 1
ATOM 705 N N . ARG A 1 92 ? -10.028 5.392 8.370 1.00 95.12 92 ARG A N 1
ATOM 706 C CA . ARG A 1 92 ? -8.734 6.071 8.398 1.00 95.12 92 ARG A CA 1
ATOM 707 C C . ARG A 1 92 ? -8.438 6.569 9.797 1.00 95.12 92 ARG A C 1
ATOM 709 O O . ARG A 1 92 ? -9.303 7.166 10.445 1.00 95.12 92 ARG A O 1
ATOM 716 N N . ARG A 1 93 ? -7.185 6.421 10.215 1.00 94.44 93 ARG A N 1
ATOM 717 C CA . ARG A 1 93 ? -6.663 7.069 11.412 1.00 94.44 93 ARG A CA 1
ATOM 718 C C . ARG A 1 93 ? -5.267 7.629 11.212 1.00 94.44 93 ARG A C 1
ATOM 720 O O . ARG A 1 93 ? -4.294 6.884 11.077 1.00 94.44 93 ARG A O 1
ATOM 727 N N . LYS A 1 94 ? -5.196 8.948 11.371 1.00 91.44 94 LYS A N 1
ATOM 728 C CA . LYS A 1 94 ? -3.959 9.715 11.396 1.00 91.44 94 LYS A CA 1
ATOM 729 C C . LYS A 1 94 ? -3.373 9.772 12.804 1.00 91.44 94 LYS A C 1
ATOM 731 O O . LYS A 1 94 ? -4.067 10.220 13.720 1.00 91.44 94 LYS A O 1
ATOM 736 N N . VAL A 1 95 ? -2.112 9.380 12.981 1.00 88.81 95 VAL A N 1
ATOM 737 C CA . VAL A 1 95 ? -1.368 9.609 14.234 1.00 88.81 95 VAL A CA 1
ATOM 738 C C . VAL A 1 95 ? 0.006 10.171 13.920 1.00 88.81 95 VAL A C 1
ATOM 740 O O . VAL A 1 95 ? 0.961 9.467 13.643 1.00 88.81 95 VAL A O 1
ATOM 743 N N . ASP A 1 96 ? 0.087 11.483 14.053 1.00 77.62 96 ASP A N 1
ATOM 744 C CA . ASP A 1 96 ? 1.284 12.275 13.845 1.00 77.62 96 ASP A CA 1
ATOM 745 C C . ASP A 1 96 ? 2.394 11.969 14.870 1.00 77.62 96 ASP A C 1
ATOM 747 O O . ASP A 1 96 ? 2.258 12.293 16.054 1.00 77.62 96 ASP A O 1
ATOM 751 N N . THR A 1 97 ? 3.541 11.469 14.407 1.00 73.50 97 THR A N 1
ATOM 752 C CA . THR A 1 97 ? 4.783 11.381 15.197 1.00 73.50 97 THR A CA 1
ATOM 753 C C . THR A 1 97 ? 5.914 12.163 14.535 1.00 73.50 97 THR A C 1
ATOM 755 O O . THR A 1 97 ? 6.110 12.120 13.324 1.00 73.50 97 THR A O 1
ATOM 758 N N . ASP A 1 98 ? 6.652 12.917 15.350 1.00 78.44 98 ASP A N 1
ATOM 759 C CA . ASP A 1 98 ? 7.695 13.829 14.875 1.00 78.44 98 ASP A CA 1
ATOM 760 C C . ASP A 1 98 ? 9.073 13.528 15.466 1.00 78.44 98 ASP A C 1
ATOM 762 O O . ASP A 1 98 ? 9.909 14.420 15.558 1.00 78.44 98 ASP A O 1
ATOM 766 N N . THR A 1 99 ? 9.321 12.303 15.943 1.00 82.75 99 THR A N 1
ATOM 767 C CA . THR A 1 99 ? 10.688 11.965 16.368 1.00 82.75 99 THR A CA 1
ATOM 768 C C . THR A 1 99 ? 11.401 11.125 15.331 1.00 82.75 99 THR A C 1
ATOM 770 O O . THR A 1 99 ? 10.965 10.045 14.953 1.00 82.75 99 THR A O 1
ATOM 773 N N . THR A 1 100 ? 12.489 11.723 14.872 1.00 88.38 100 THR A N 1
ATOM 774 C CA . THR A 1 100 ? 13.466 11.213 13.927 1.00 88.38 100 THR A CA 1
ATOM 775 C C . THR A 1 100 ? 14.476 10.337 14.648 1.00 88.38 100 THR A C 1
ATOM 777 O O . THR A 1 100 ? 14.822 10.615 15.798 1.00 88.38 100 THR A O 1
ATOM 780 N N . GLY A 1 101 ? 14.999 9.331 13.953 1.00 88.94 101 GLY A N 1
ATOM 781 C CA . GLY A 1 101 ? 16.192 8.619 14.406 1.00 88.94 101 GLY A CA 1
ATOM 782 C C . GLY A 1 101 ? 15.941 7.425 15.328 1.00 88.94 101 GLY A C 1
ATOM 783 O O . GLY A 1 101 ? 16.902 6.820 15.797 1.00 88.94 101 GLY A O 1
ATOM 784 N N . GLU A 1 102 ? 14.681 7.083 15.610 1.00 92.25 102 GLU A N 1
ATOM 785 C CA . GLU A 1 102 ? 14.318 6.020 16.551 1.00 92.25 102 GLU A CA 1
ATOM 786 C C . GLU A 1 102 ? 13.151 5.182 16.025 1.00 92.25 102 GLU A C 1
ATOM 788 O O . GLU A 1 102 ? 12.155 5.728 15.546 1.00 92.25 102 GLU A O 1
ATOM 793 N N . TRP A 1 103 ? 13.262 3.859 16.176 1.00 93.06 103 TRP A N 1
ATOM 794 C CA . TRP A 1 103 ? 12.181 2.919 15.887 1.00 93.06 103 TRP A CA 1
ATOM 795 C C . TRP A 1 103 ? 11.073 3.006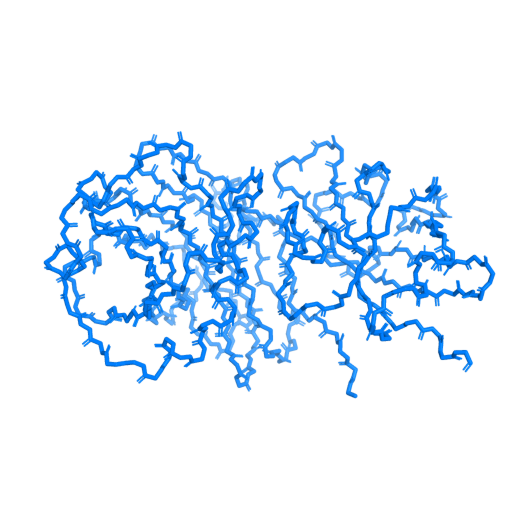 16.932 1.00 93.06 103 TRP A C 1
ATOM 797 O O . TRP A 1 103 ? 11.325 3.158 18.133 1.00 93.06 103 TRP A O 1
ATOM 807 N N . ARG A 1 104 ? 9.831 2.871 16.476 1.00 92.81 104 ARG A N 1
ATOM 808 C CA . ARG A 1 104 ? 8.625 2.958 17.301 1.00 92.81 104 ARG A CA 1
ATOM 809 C C . ARG A 1 104 ? 7.672 1.861 16.929 1.00 92.81 104 ARG A C 1
ATOM 811 O O . ARG A 1 104 ? 7.447 1.636 15.755 1.00 92.81 104 ARG A O 1
ATOM 818 N N . THR A 1 105 ? 7.046 1.254 17.925 1.00 93.94 105 THR A N 1
ATOM 819 C CA . THR A 1 105 ? 5.905 0.374 17.689 1.00 93.94 105 THR A CA 1
ATOM 820 C C . THR A 1 105 ? 4.621 1.193 17.744 1.00 93.94 105 THR A C 1
ATOM 822 O O . THR A 1 105 ? 4.302 1.780 18.786 1.00 93.94 105 THR A O 1
ATOM 825 N N . ARG A 1 106 ? 3.849 1.195 16.658 1.00 94.00 106 ARG A N 1
ATOM 826 C CA . ARG A 1 106 ? 2.469 1.678 16.663 1.00 94.00 106 ARG A CA 1
ATOM 827 C C . ARG A 1 106 ? 1.526 0.508 16.925 1.00 94.00 106 ARG A C 1
ATOM 829 O O . ARG A 1 106 ? 1.492 -0.448 16.161 1.00 94.00 106 ARG A O 1
ATOM 836 N N . ASP A 1 107 ? 0.747 0.600 18.000 1.00 96.00 107 ASP A N 1
ATOM 837 C CA . ASP A 1 107 ? -0.279 -0.385 18.366 1.00 96.00 107 ASP A CA 1
ATOM 838 C C . ASP A 1 107 ? -1.657 0.114 17.927 1.00 96.00 107 ASP A C 1
ATOM 840 O O . ASP A 1 107 ? -2.336 0.851 18.649 1.00 96.00 107 ASP A O 1
ATOM 844 N N . VAL A 1 108 ? -2.045 -0.274 16.713 1.00 96.19 108 VAL A N 1
ATOM 845 C CA . VAL A 1 108 ? -3.292 0.142 16.063 1.00 96.19 108 VAL A CA 1
ATOM 846 C C . VAL A 1 108 ? -4.504 -0.426 16.802 1.00 96.19 108 VAL A C 1
ATOM 848 O O . VAL A 1 108 ? -5.505 0.272 16.965 1.00 96.19 108 VAL A O 1
ATOM 851 N N . SER A 1 109 ? -4.421 -1.654 17.317 1.00 97.38 109 SER A N 1
ATOM 852 C CA . SER A 1 109 ? -5.515 -2.260 18.088 1.00 97.38 109 SER A CA 1
ATOM 853 C C . SER A 1 109 ? -5.850 -1.446 19.337 1.00 97.38 109 SER A C 1
ATOM 855 O O . SER A 1 109 ? -7.015 -1.166 19.616 1.00 97.38 109 SER A O 1
ATOM 857 N N . ASN A 1 110 ? -4.832 -0.962 20.051 1.00 96.56 110 ASN A N 1
ATOM 858 C CA . ASN A 1 110 ? -5.008 -0.080 21.210 1.00 96.56 110 ASN A CA 1
ATOM 859 C C . ASN A 1 110 ? -5.525 1.328 20.837 1.00 96.56 110 ASN A C 1
ATOM 861 O O . ASN A 1 110 ? -5.928 2.113 21.704 1.00 96.56 110 ASN A O 1
ATOM 865 N N . GLU A 1 111 ? -5.522 1.679 19.550 1.00 96.31 111 GLU A N 1
ATOM 866 C CA . GLU A 1 111 ? -6.129 2.904 19.034 1.00 96.31 111 GLU A CA 1
ATOM 867 C C . GLU A 1 111 ? -7.630 2.754 18.745 1.00 96.31 111 GLU A C 1
ATOM 869 O O . GLU A 1 111 ? -8.308 3.774 18.615 1.00 96.31 111 GLU A O 1
ATOM 874 N N . PHE A 1 112 ? -8.190 1.538 18.690 1.00 97.50 112 PHE A N 1
ATOM 875 C CA . PHE A 1 112 ? -9.604 1.325 18.341 1.00 97.50 112 PHE A CA 1
ATOM 876 C C . PHE A 1 112 ? -10.569 2.013 19.294 1.00 97.50 112 PHE A C 1
ATOM 878 O O . PHE A 1 112 ? -11.590 2.516 18.846 1.00 97.50 112 PHE A O 1
ATOM 885 N N . THR A 1 113 ? -10.231 2.120 20.578 1.00 96.69 113 THR A N 1
ATOM 886 C CA . THR A 1 113 ? -11.067 2.785 21.590 1.00 96.69 113 THR A CA 1
ATOM 887 C C . THR A 1 113 ? -10.772 4.282 21.736 1.00 96.69 113 THR A C 1
ATOM 889 O O . THR A 1 113 ? -11.216 4.908 22.700 1.00 96.69 113 THR A O 1
ATOM 892 N N . ARG A 1 114 ? -9.969 4.873 20.842 1.00 96.19 114 ARG A N 1
ATOM 893 C CA . ARG A 1 114 ? -9.551 6.282 20.913 1.00 96.19 114 ARG A CA 1
ATOM 894 C C . ARG A 1 114 ? -10.257 7.116 19.851 1.00 96.19 114 ARG A C 1
ATOM 896 O O . ARG A 1 114 ? -10.488 6.646 18.744 1.00 96.19 114 ARG A O 1
ATOM 903 N N . ASP A 1 115 ? -10.525 8.381 20.162 1.00 96.31 115 ASP A N 1
ATOM 904 C CA . ASP A 1 115 ? -11.004 9.356 19.170 1.00 96.31 115 ASP A CA 1
ATOM 905 C C . ASP A 1 115 ? -9.956 9.601 18.074 1.00 96.31 115 ASP A C 1
ATOM 907 O O . ASP A 1 115 ? -8.757 9.403 18.304 1.00 96.31 115 ASP A O 1
ATOM 911 N N . GLY A 1 116 ? -10.401 10.011 16.888 1.00 95.38 116 GLY A N 1
ATOM 912 C CA . GLY A 1 116 ? -9.562 10.321 15.726 1.00 95.38 116 GLY A CA 1
ATOM 913 C C . GLY A 1 116 ? -9.747 9.382 14.531 1.00 95.38 116 GLY A C 1
ATOM 914 O O . GLY A 1 116 ? -9.124 9.613 13.495 1.00 95.38 116 GLY A O 1
ATOM 915 N N . TRP A 1 117 ? -10.597 8.358 14.653 1.00 97.50 117 TRP A N 1
ATOM 916 C CA . TRP A 1 117 ? -11.002 7.534 13.514 1.00 97.50 117 TRP A CA 1
ATOM 917 C C . TRP A 1 117 ? -11.995 8.286 12.640 1.00 97.50 117 TRP A C 1
ATOM 919 O O . TRP A 1 117 ? -12.783 9.088 13.133 1.00 97.50 117 TRP A O 1
ATOM 929 N N . ARG A 1 118 ? -11.944 8.026 11.340 1.00 97.50 118 ARG A N 1
ATOM 930 C CA . ARG A 1 118 ? -12.881 8.535 10.337 1.00 97.50 118 ARG A CA 1
ATOM 931 C C . ARG A 1 118 ? -13.306 7.384 9.450 1.00 97.50 118 ARG A C 1
ATOM 933 O O . ARG A 1 118 ? -12.520 6.456 9.274 1.00 97.50 118 ARG A O 1
ATOM 940 N N . SER A 1 119 ? -14.513 7.443 8.906 1.00 97.25 119 SER A N 1
ATOM 941 C CA . SER A 1 119 ? -15.042 6.381 8.059 1.00 97.25 119 SER A CA 1
ATOM 942 C C . SER A 1 119 ? -15.870 6.929 6.910 1.00 97.25 119 SER A C 1
ATOM 944 O O . SER A 1 119 ? -16.505 7.977 7.024 1.00 97.25 119 SER A O 1
ATOM 946 N N . VAL A 1 120 ? -15.860 6.197 5.804 1.00 96.00 120 VAL A N 1
ATOM 947 C CA . VAL A 1 120 ? -16.750 6.394 4.660 1.00 96.00 120 VAL A CA 1
ATOM 948 C C . VAL A 1 120 ? -17.348 5.030 4.334 1.00 96.00 120 VAL A C 1
ATOM 950 O O . VAL A 1 120 ? -16.622 4.038 4.303 1.00 96.00 120 VAL A O 1
ATOM 953 N N . ALA A 1 121 ? -18.672 4.969 4.180 1.00 94.31 121 ALA A N 1
ATOM 954 C CA . ALA A 1 121 ? -19.331 3.785 3.638 1.00 94.31 121 ALA A CA 1
ATOM 955 C C . ALA A 1 121 ? -19.084 3.737 2.128 1.00 94.31 121 ALA A C 1
ATOM 957 O O . ALA A 1 121 ? -19.173 4.778 1.477 1.00 94.31 121 ALA A O 1
ATOM 958 N N . ILE A 1 122 ? -18.781 2.557 1.600 1.00 88.12 122 ILE A N 1
ATOM 959 C CA . ILE A 1 122 ? -18.471 2.348 0.182 1.00 88.12 122 ILE A CA 1
ATOM 960 C C . ILE A 1 122 ? -19.412 1.301 -0.407 1.00 88.12 122 ILE A C 1
ATOM 962 O O . ILE A 1 122 ? -19.962 0.472 0.327 1.00 88.12 122 ILE A O 1
ATOM 966 N N . ASP A 1 123 ? -19.602 1.352 -1.721 1.00 80.50 123 ASP A N 1
ATOM 967 C CA . ASP A 1 123 ? -20.421 0.370 -2.419 1.00 80.50 123 ASP A CA 1
ATOM 968 C C . ASP A 1 123 ? -19.659 -0.959 -2.557 1.00 80.50 123 ASP A C 1
ATOM 970 O O . ASP A 1 123 ? -18.442 -0.989 -2.722 1.00 80.50 123 ASP A O 1
ATOM 974 N N . ASP A 1 124 ? -20.378 -2.084 -2.508 1.00 70.44 124 ASP A N 1
ATOM 975 C CA . ASP A 1 124 ? -19.785 -3.433 -2.612 1.00 70.44 124 ASP A CA 1
ATOM 976 C C . ASP A 1 124 ? -19.108 -3.662 -3.981 1.00 70.44 124 ASP A C 1
ATOM 978 O O . ASP A 1 124 ? -18.203 -4.478 -4.105 1.00 70.44 124 ASP A O 1
ATOM 982 N N . SER A 1 125 ? -19.495 -2.890 -5.007 1.00 66.81 125 SER A N 1
ATOM 983 C CA . SER A 1 125 ? -18.817 -2.870 -6.310 1.00 66.81 125 SER A CA 1
ATOM 984 C C . S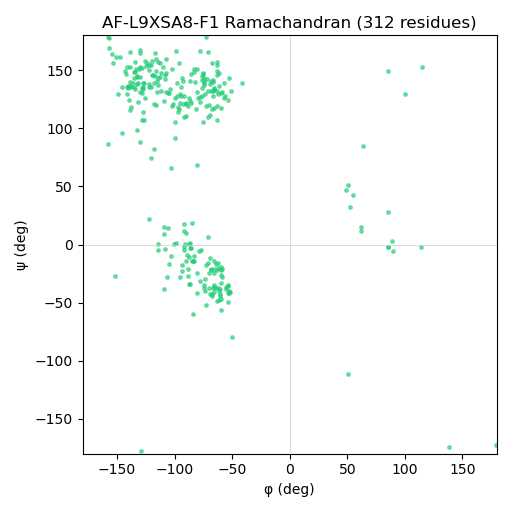ER A 1 125 ? -17.418 -2.256 -6.274 1.00 66.81 125 SER A C 1
ATOM 986 O O . SER A 1 125 ? -16.640 -2.521 -7.183 1.00 66.81 125 SER A O 1
ATOM 988 N N . ASP A 1 126 ? -17.105 -1.446 -5.261 1.00 63.22 126 ASP A N 1
ATOM 989 C CA . ASP A 1 126 ? -15.793 -0.802 -5.120 1.00 63.22 126 ASP A CA 1
ATOM 990 C C . ASP A 1 126 ? -14.770 -1.744 -4.459 1.00 63.22 126 ASP A C 1
ATOM 992 O O . ASP A 1 126 ? -13.565 -1.506 -4.512 1.00 63.22 126 ASP A O 1
ATOM 996 N N . ALA A 1 127 ? -15.239 -2.841 -3.856 1.00 61.56 127 ALA A N 1
ATOM 997 C CA . ALA A 1 127 ? -14.407 -3.870 -3.253 1.00 61.56 127 ALA A CA 1
ATOM 998 C C . ALA A 1 127 ? -14.672 -5.218 -3.929 1.00 61.56 127 ALA A C 1
ATOM 1000 O O . ALA A 1 127 ? -15.315 -6.098 -3.35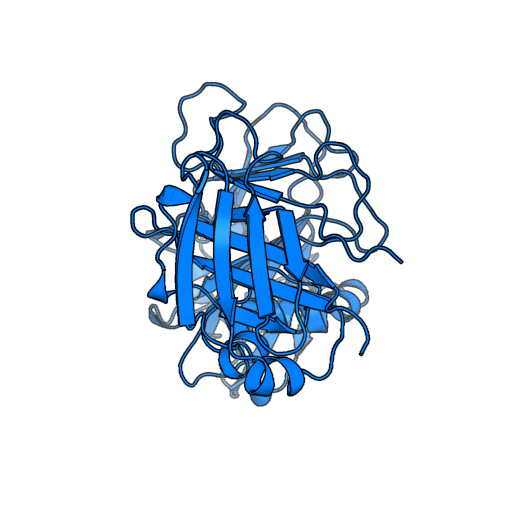5 1.00 61.56 127 ALA A O 1
ATOM 1001 N N . ASP A 1 128 ? -14.167 -5.389 -5.153 1.00 58.97 128 ASP A N 1
ATOM 1002 C CA . ASP A 1 128 ? -14.337 -6.641 -5.888 1.00 58.97 128 ASP A CA 1
ATOM 1003 C C . ASP A 1 128 ? -13.863 -7.848 -5.045 1.00 58.97 128 ASP A C 1
ATOM 1005 O O . ASP A 1 128 ? -12.749 -7.916 -4.497 1.00 58.97 128 ASP A O 1
ATOM 1009 N N . GLU A 1 129 ? -14.768 -8.809 -4.866 1.00 55.34 129 GLU A N 1
ATOM 1010 C CA . GLU A 1 129 ? -14.531 -10.030 -4.105 1.00 55.34 129 GLU A CA 1
ATOM 1011 C C . GLU A 1 129 ? -13.920 -11.159 -4.937 1.00 55.34 129 GLU A C 1
ATOM 1013 O O . GLU A 1 129 ? -13.538 -12.193 -4.374 1.00 55.34 129 GLU A O 1
ATOM 1018 N N . SER A 1 130 ? -13.876 -11.010 -6.263 1.00 51.97 130 SER A N 1
ATOM 1019 C CA . SER A 1 130 ? -13.955 -12.169 -7.143 1.00 51.97 130 SER A CA 1
ATOM 1020 C C . SER A 1 130 ? -12.629 -12.849 -7.485 1.00 51.97 130 SER A C 1
ATOM 1022 O O . SER A 1 130 ? -12.659 -14.075 -7.608 1.00 51.97 130 SER A O 1
ATOM 1024 N N . THR A 1 131 ? -11.466 -12.189 -7.484 1.00 50.44 131 THR A N 1
ATOM 1025 C CA . THR A 1 131 ? -10.180 -12.915 -7.621 1.00 50.44 131 THR A CA 1
ATOM 1026 C C . THR A 1 131 ? -8.963 -12.269 -6.973 1.00 50.44 131 THR A C 1
ATOM 1028 O O . THR A 1 131 ? -8.098 -13.024 -6.529 1.00 50.44 131 THR A O 1
ATOM 1031 N N . ASP A 1 132 ? -8.896 -10.943 -6.807 1.00 54.00 132 ASP A N 1
ATOM 1032 C CA . ASP A 1 132 ? -7.628 -10.309 -6.432 1.00 54.00 132 ASP A CA 1
ATOM 1033 C C . ASP A 1 132 ? -7.744 -9.197 -5.389 1.00 54.00 132 ASP A C 1
ATOM 1035 O O . ASP A 1 132 ? -8.384 -8.159 -5.552 1.00 54.00 132 ASP A O 1
ATOM 1039 N N . ARG A 1 133 ? -7.139 -9.462 -4.232 1.00 63.31 133 ARG A N 1
ATOM 1040 C CA . ARG A 1 133 ? -7.737 -8.986 -2.992 1.00 63.31 133 ARG A CA 1
ATOM 1041 C C . ARG A 1 133 ? -7.047 -7.805 -2.309 1.00 63.31 133 ARG A C 1
ATOM 1043 O O . ARG A 1 133 ? -7.698 -7.042 -1.598 1.00 63.31 133 ARG A O 1
ATOM 1050 N N . ILE A 1 134 ? -5.744 -7.653 -2.508 1.00 56.28 134 ILE A N 1
ATOM 1051 C CA . ILE A 1 134 ? -4.987 -6.499 -1.998 1.00 56.28 134 ILE A CA 1
ATOM 1052 C C . ILE A 1 134 ? -5.237 -5.270 -2.887 1.00 56.28 134 ILE A C 1
ATOM 1054 O O . ILE A 1 134 ? -5.294 -4.152 -2.379 1.00 56.28 134 ILE A O 1
ATOM 1058 N N . ALA A 1 135 ? -5.472 -5.486 -4.187 1.00 56.81 135 ALA A N 1
ATOM 1059 C CA . ALA A 1 135 ? -5.719 -4.443 -5.183 1.00 56.81 135 ALA A CA 1
ATOM 1060 C C . ALA A 1 135 ? -6.949 -3.594 -4.843 1.00 56.81 135 ALA A C 1
ATOM 1062 O O . ALA A 1 135 ? -6.830 -2.389 -4.625 1.00 56.81 135 ALA A O 1
ATOM 1063 N N . ALA A 1 136 ? -8.095 -4.259 -4.672 1.00 63.09 136 ALA A N 1
ATOM 1064 C CA . ALA A 1 136 ? -9.350 -3.615 -4.304 1.00 63.09 136 ALA A CA 1
ATOM 1065 C C . ALA A 1 136 ? -9.209 -2.754 -3.037 1.00 63.09 136 ALA A C 1
ATOM 1067 O O . ALA A 1 136 ? -9.806 -1.686 -2.940 1.00 63.09 136 ALA A O 1
ATOM 1068 N N . ALA A 1 137 ? -8.372 -3.177 -2.078 1.00 69.56 137 ALA A N 1
ATOM 1069 C CA . ALA A 1 137 ? -8.163 -2.430 -0.847 1.00 69.56 137 ALA A CA 1
ATOM 1070 C C . ALA A 1 137 ? -7.445 -1.089 -1.068 1.00 69.56 137 ALA A C 1
ATOM 1072 O O . ALA A 1 137 ? -7.857 -0.073 -0.507 1.00 69.56 137 ALA A O 1
ATOM 1073 N N . LEU A 1 138 ? -6.387 -1.071 -1.880 1.00 72.19 138 LEU A N 1
ATOM 1074 C CA . LEU A 1 138 ? -5.609 0.142 -2.149 1.00 72.19 138 LEU A CA 1
ATOM 1075 C C . LEU A 1 138 ? -6.348 1.117 -3.068 1.00 72.19 138 LEU A C 1
ATOM 1077 O O . LEU A 1 138 ? -6.331 2.315 -2.792 1.00 72.19 138 LEU A O 1
ATOM 1081 N N . GLU A 1 139 ? -7.043 0.624 -4.097 1.00 71.00 139 GLU A N 1
ATOM 1082 C CA . GLU A 1 139 ? -7.877 1.459 -4.975 1.00 71.00 139 GLU A CA 1
ATOM 1083 C C . GLU A 1 139 ? -9.002 2.132 -4.194 1.00 71.00 139 GLU A C 1
ATOM 1085 O O . GLU A 1 139 ? -9.161 3.353 -4.248 1.00 71.00 139 GLU A O 1
ATOM 1090 N N . THR A 1 140 ? -9.707 1.344 -3.381 1.00 76.06 140 THR A N 1
ATOM 1091 C CA . THR A 1 140 ? -10.722 1.840 -2.455 1.00 76.06 140 THR A CA 1
ATOM 1092 C C . THR A 1 140 ? -10.143 2.938 -1.551 1.00 76.06 140 THR A C 1
ATOM 1094 O O . THR A 1 140 ? -10.714 4.022 -1.429 1.00 76.06 140 THR A O 1
ATOM 1097 N N . ILE A 1 141 ? -8.979 2.716 -0.929 1.00 80.62 141 ILE A N 1
ATOM 1098 C CA . ILE A 1 141 ? -8.343 3.743 -0.086 1.00 80.62 141 ILE A CA 1
ATOM 1099 C C . ILE A 1 141 ? -8.037 5.005 -0.898 1.00 80.62 141 ILE A C 1
ATOM 1101 O O . ILE A 1 141 ? -8.347 6.110 -0.446 1.00 80.62 141 ILE A O 1
ATOM 1105 N N . GLY A 1 142 ? -7.454 4.847 -2.085 1.00 76.44 142 GLY A N 1
ATOM 1106 C CA . GLY A 1 142 ? -7.078 5.945 -2.964 1.00 76.44 142 GLY A CA 1
ATOM 1107 C C . GLY A 1 142 ? -8.266 6.799 -3.407 1.00 76.44 142 GLY A C 1
ATOM 1108 O O . GLY A 1 142 ? -8.211 8.027 -3.323 1.00 76.44 142 GLY A O 1
ATOM 1109 N N . GLN A 1 143 ? -9.371 6.160 -3.792 1.00 81.19 143 GLN A N 1
ATOM 1110 C CA . GLN A 1 143 ? -10.613 6.823 -4.193 1.00 81.19 143 GLN A CA 1
ATOM 1111 C C . GLN A 1 143 ? -11.214 7.661 -3.058 1.00 81.19 143 GLN A C 1
ATOM 1113 O O . GLN A 1 143 ? -11.671 8.782 -3.284 1.00 81.19 143 GLN A O 1
ATOM 1118 N N . TYR A 1 144 ? -11.174 7.147 -1.826 1.00 85.94 144 TYR A N 1
ATOM 1119 C CA . TYR A 1 144 ? -11.866 7.752 -0.687 1.00 85.94 144 TYR A CA 1
ATOM 1120 C C . TYR A 1 144 ? -10.961 8.579 0.241 1.00 85.94 144 TYR A C 1
ATOM 1122 O O . TYR A 1 144 ? -11.448 9.149 1.220 1.00 85.94 144 TYR A O 1
ATOM 1130 N N . ILE A 1 145 ? -9.655 8.710 -0.036 1.00 84.62 145 ILE A N 1
ATOM 1131 C CA . ILE A 1 145 ? -8.711 9.385 0.877 1.00 84.62 145 ILE A CA 1
ATOM 1132 C C . ILE A 1 145 ? -9.070 10.855 1.141 1.00 84.62 145 ILE A C 1
ATOM 1134 O O . ILE A 1 145 ? -8.945 11.331 2.275 1.00 84.62 145 ILE A O 1
ATOM 1138 N N . LEU A 1 146 ? -9.539 11.583 0.122 1.00 84.81 146 LEU A N 1
ATOM 1139 C CA . LEU A 1 146 ? -9.955 12.981 0.265 1.00 84.81 146 LEU A CA 1
ATOM 1140 C C . LEU A 1 146 ? -11.231 13.096 1.103 1.00 84.81 146 LEU A C 1
ATOM 1142 O O . LEU A 1 146 ? -11.293 13.925 2.015 1.00 84.81 146 LEU A O 1
ATOM 1146 N N . ASP A 1 147 ? -12.203 12.215 0.872 1.00 88.06 147 ASP A N 1
ATOM 1147 C CA . ASP A 1 147 ? -13.444 12.177 1.644 1.00 88.06 147 ASP A CA 1
ATOM 1148 C C . ASP A 1 147 ? -13.153 11.852 3.108 1.00 88.06 147 ASP A C 1
ATOM 1150 O O . ASP A 1 147 ? -13.539 12.613 4.001 1.00 88.06 147 ASP A O 1
ATOM 1154 N N . LEU A 1 148 ? -12.357 10.811 3.367 1.00 88.88 148 LEU A N 1
ATOM 1155 C CA . LEU A 1 148 ? -11.909 10.426 4.707 1.00 88.88 148 LEU A CA 1
ATOM 1156 C C . LEU A 1 148 ? -11.245 11.590 5.451 1.00 88.88 148 LEU A C 1
ATOM 1158 O O . LEU A 1 148 ? -11.435 11.732 6.656 1.00 88.88 148 LEU A O 1
ATOM 1162 N N . ARG A 1 149 ? -10.495 12.466 4.770 1.00 87.44 149 ARG A N 1
ATOM 1163 C CA . ARG A 1 149 ? -9.855 13.653 5.378 1.00 87.44 149 ARG A CA 1
ATOM 1164 C C . ARG A 1 149 ? -10.839 14.758 5.771 1.00 87.44 149 ARG A C 1
ATOM 1166 O O . ARG A 1 149 ? -10.477 15.619 6.578 1.00 87.44 149 ARG A O 1
ATOM 1173 N N . THR A 1 150 ? -12.072 14.734 5.273 1.00 89.94 150 THR A N 1
ATOM 1174 C CA . THR A 1 150 ? -13.104 15.739 5.587 1.00 89.94 150 THR A CA 1
ATOM 1175 C C . THR A 1 150 ? -14.181 15.237 6.551 1.00 89.94 150 THR A C 1
ATOM 1177 O O . THR A 1 150 ? -14.840 16.057 7.189 1.00 89.94 150 THR A O 1
ATOM 1180 N N . GLN A 1 151 ? -14.304 13.918 6.742 1.00 94.88 151 GLN A N 1
ATOM 1181 C CA . GLN A 1 151 ? -15.293 13.318 7.648 1.00 94.88 151 GLN A CA 1
ATOM 1182 C C . GLN A 1 151 ? -15.098 13.701 9.118 1.00 94.88 151 GLN A C 1
ATOM 1184 O O . GLN A 1 151 ? -13.974 13.896 9.576 1.00 94.88 151 GLN A O 1
ATOM 1189 N N . ALA A 1 152 ? -16.183 13.763 9.891 1.00 96.25 152 ALA A N 1
ATOM 1190 C CA . ALA A 1 152 ? -16.082 13.938 11.339 1.00 96.25 152 ALA A CA 1
ATOM 1191 C C . ALA A 1 152 ? -15.327 12.760 11.978 1.00 96.25 152 ALA A C 1
ATOM 1193 O O . ALA A 1 152 ? -15.407 11.630 11.496 1.00 96.25 152 ALA A O 1
ATOM 1194 N N . THR A 1 153 ? -14.587 13.024 13.058 1.00 97.31 153 THR A N 1
ATOM 1195 C CA . THR A 1 153 ? -13.954 11.942 13.813 1.00 97.31 153 THR A CA 1
ATOM 1196 C C . THR A 1 153 ? -14.946 11.286 14.760 1.00 97.31 153 THR A C 1
ATOM 1198 O O . THR A 1 153 ? -15.871 11.934 15.257 1.00 97.31 153 THR A O 1
ATOM 1201 N N . PHE A 1 154 ? -14.720 10.009 15.035 1.00 97.69 154 PHE A N 1
ATOM 1202 C CA . PHE A 1 154 ? -15.399 9.268 16.083 1.00 97.69 154 PHE A CA 1
ATOM 1203 C C . PHE A 1 154 ? -14.389 8.524 16.961 1.00 97.69 154 PHE A C 1
ATOM 1205 O O . PHE A 1 154 ? -13.210 8.348 16.622 1.00 97.69 154 PHE A O 1
ATOM 1212 N N . ALA A 1 155 ? -14.889 8.089 18.114 1.00 95.25 155 ALA A N 1
ATOM 1213 C CA . ALA A 1 155 ? -14.189 7.231 19.052 1.00 95.25 155 ALA A CA 1
ATOM 1214 C C . ALA A 1 155 ? -14.826 5.841 19.056 1.00 95.25 155 ALA A C 1
ATOM 1216 O O . ALA A 1 155 ? -16.026 5.720 18.843 1.00 95.25 155 ALA A O 1
ATOM 1217 N N . ASP A 1 156 ? -14.027 4.829 19.386 1.0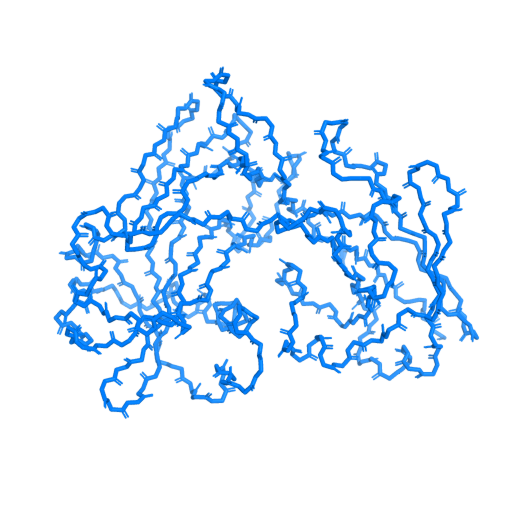0 96.50 156 ASP A N 1
ATOM 1218 C CA . ASP A 1 156 ? -14.473 3.444 19.556 1.00 96.50 156 ASP A CA 1
ATOM 1219 C C . ASP A 1 156 ? -15.025 2.783 18.279 1.00 96.50 156 ASP A C 1
ATOM 1221 O O . ASP A 1 156 ? -16.228 2.698 18.040 1.00 96.50 156 ASP A O 1
ATOM 1225 N N . VAL A 1 157 ? -14.104 2.237 17.483 1.00 97.62 157 VAL A N 1
ATOM 1226 C CA . VAL A 1 157 ? -14.389 1.475 16.255 1.00 97.62 157 VAL A CA 1
ATOM 1227 C C . VAL A 1 157 ? -15.345 0.307 16.510 1.00 97.62 157 VAL A C 1
ATOM 1229 O O . VAL A 1 157 ? -16.214 0.026 15.688 1.00 97.62 157 VAL A O 1
ATOM 1232 N N . ARG A 1 158 ? -15.235 -0.369 17.659 1.00 96.44 158 ARG A N 1
ATOM 1233 C CA . ARG A 1 158 ? -16.092 -1.523 17.968 1.00 96.44 158 ARG A CA 1
ATOM 1234 C C . ARG A 1 158 ? -17.503 -1.096 18.336 1.00 96.44 158 ARG A C 1
ATOM 1236 O O . ARG A 1 158 ? -18.444 -1.820 18.020 1.00 96.44 158 ARG A O 1
ATOM 1243 N N . ALA A 1 159 ? -17.644 0.021 19.047 1.00 97.31 159 ALA A N 1
ATOM 1244 C CA . ALA A 1 159 ? -18.952 0.571 19.375 1.00 97.31 159 ALA A CA 1
ATOM 1245 C C . ALA A 1 159 ? -19.690 1.045 18.115 1.00 97.31 159 ALA A C 1
ATOM 1247 O O . ALA A 1 159 ? -20.902 0.859 18.037 1.00 97.31 159 ALA A O 1
ATOM 1248 N N . GLU A 1 160 ? -18.957 1.597 17.143 1.00 97.75 160 GLU A N 1
ATOM 1249 C CA . GLU A 1 160 ? -19.514 2.102 15.884 1.00 97.75 160 GLU A CA 1
ATOM 1250 C C . GLU A 1 160 ? -19.959 0.971 14.940 1.00 97.75 160 GLU A C 1
ATOM 1252 O O . GLU A 1 160 ? -21.106 0.955 14.498 1.00 97.75 160 GLU A O 1
ATOM 1257 N N . PHE A 1 161 ? -19.088 -0.007 14.659 1.00 97.94 161 PHE A N 1
ATOM 1258 C CA . PHE A 1 161 ? -19.345 -1.024 13.619 1.00 97.94 161 PHE A CA 1
ATOM 1259 C C . PHE A 1 161 ? -19.776 -2.394 14.157 1.00 97.94 161 PHE A C 1
ATOM 1261 O O . PHE A 1 161 ? -20.211 -3.260 13.398 1.00 97.94 161 PHE A O 1
ATOM 1268 N N . GLY A 1 162 ? -19.689 -2.599 15.472 1.00 97.69 162 GLY A N 1
ATOM 1269 C CA . GLY A 1 162 ? -19.976 -3.873 16.122 1.00 97.69 162 GLY A CA 1
ATOM 1270 C C . GLY A 1 162 ? -18.779 -4.827 16.135 1.00 97.69 162 GLY A C 1
ATOM 1271 O O . GLY A 1 162 ? -17.937 -4.843 15.245 1.00 97.69 162 GLY A O 1
ATOM 1272 N N . ALA A 1 163 ? -18.701 -5.665 17.170 1.00 97.44 163 ALA A N 1
ATOM 1273 C CA . ALA A 1 163 ? -17.561 -6.561 17.384 1.00 97.44 163 ALA A CA 1
ATOM 1274 C C . ALA A 1 163 ? -17.403 -7.649 16.302 1.00 97.44 163 ALA A C 1
ATOM 1276 O O . ALA A 1 163 ? -16.296 -8.140 16.098 1.00 97.44 163 ALA A O 1
ATOM 1277 N N . GLU A 1 164 ? -18.490 -8.001 15.617 1.00 97.94 164 GLU A N 1
ATOM 1278 C CA . GLU A 1 164 ? -18.515 -9.039 14.580 1.00 97.94 164 GLU A CA 1
ATOM 1279 C C . GLU A 1 164 ? -18.240 -8.493 13.173 1.00 97.94 164 GLU A C 1
ATOM 1281 O O . GLU A 1 164 ? -18.270 -9.266 12.223 1.00 97.94 164 GLU A O 1
ATOM 1286 N N . ALA A 1 165 ? -17.996 -7.184 13.013 1.00 98.00 165 ALA A N 1
ATOM 1287 C CA . ALA A 1 165 ? -17.620 -6.649 11.709 1.00 98.00 165 ALA A CA 1
ATOM 1288 C C . ALA A 1 165 ? -16.324 -7.318 11.232 1.00 98.00 165 ALA A C 1
ATOM 1290 O O . ALA A 1 165 ? -15.354 -7.407 11.990 1.00 98.00 165 ALA A O 1
ATOM 1291 N N . GLU A 1 166 ? -16.318 -7.804 9.996 1.00 96.81 166 GLU A N 1
ATOM 1292 C CA . GLU A 1 166 ? -15.160 -8.459 9.397 1.00 96.81 166 GLU A CA 1
ATOM 1293 C C . GLU A 1 166 ? -14.112 -7.408 9.035 1.00 96.81 166 GLU A C 1
ATOM 1295 O O . GLU A 1 166 ? -14.446 -6.335 8.537 1.00 96.81 166 GLU A O 1
ATOM 1300 N N . VAL A 1 167 ? -12.842 -7.715 9.275 1.00 95.00 167 VAL A N 1
ATOM 1301 C CA . VAL A 1 167 ? -11.701 -6.894 8.870 1.00 95.00 167 VAL A CA 1
ATOM 1302 C C . VAL A 1 167 ? -11.128 -7.503 7.604 1.00 95.00 167 VAL A C 1
ATOM 1304 O O . VAL A 1 167 ? -10.496 -8.558 7.636 1.00 95.00 167 VAL A O 1
ATOM 1307 N N . LEU A 1 168 ? -11.388 -6.843 6.482 1.00 91.25 168 LEU A N 1
ATOM 1308 C CA . LEU A 1 168 ? -11.049 -7.338 5.153 1.00 91.25 168 LEU A CA 1
ATOM 1309 C C . LEU A 1 168 ? -9.626 -6.967 4.752 1.00 91.25 168 LEU A C 1
ATOM 1311 O O . LEU A 1 168 ? -8.968 -7.749 4.075 1.00 91.25 168 LEU A O 1
ATOM 1315 N N . ALA A 1 169 ? -9.140 -5.802 5.179 1.00 90.75 169 ALA A N 1
ATOM 1316 C CA . ALA A 1 169 ? -7.791 -5.346 4.870 1.00 90.75 169 ALA A CA 1
ATOM 1317 C C . ALA A 1 169 ? -7.252 -4.386 5.933 1.00 90.75 169 ALA A C 1
ATOM 1319 O O . ALA A 1 169 ? -8.019 -3.700 6.617 1.00 90.75 169 ALA A O 1
ATOM 1320 N N . VAL A 1 170 ? -5.924 -4.311 6.016 1.00 91.50 170 VAL A N 1
ATOM 1321 C CA . VAL A 1 170 ? -5.191 -3.259 6.729 1.00 91.50 170 VAL A CA 1
ATOM 1322 C C . VAL A 1 170 ? -4.177 -2.639 5.784 1.00 91.50 170 VAL A C 1
ATOM 1324 O O . VAL A 1 170 ? -3.522 -3.356 5.032 1.00 91.50 170 VAL A O 1
ATOM 1327 N N . ALA A 1 171 ? -4.037 -1.320 5.823 1.00 89.12 171 ALA A N 1
ATOM 1328 C CA . ALA A 1 171 ? -3.011 -0.630 5.061 1.00 89.12 171 ALA A CA 1
ATOM 1329 C C . ALA A 1 171 ? -2.311 0.436 5.896 1.00 89.12 171 ALA A C 1
ATOM 1331 O O . ALA A 1 171 ? -2.908 1.058 6.780 1.00 89.12 171 ALA A O 1
ATOM 1332 N N . VAL A 1 172 ? -1.036 0.646 5.596 1.00 87.88 172 VAL A N 1
ATOM 1333 C CA . VAL A 1 172 ? -0.182 1.639 6.241 1.00 87.88 172 VAL A CA 1
ATOM 1334 C C . VAL A 1 172 ? 0.257 2.621 5.174 1.00 87.88 172 VAL A C 1
ATOM 1336 O O . VAL A 1 172 ? 0.817 2.224 4.152 1.00 87.88 172 VAL A O 1
ATOM 1339 N N . GLY A 1 173 ? -0.075 3.889 5.377 1.00 81.56 173 GLY A N 1
ATOM 1340 C CA . GLY A 1 173 ? 0.085 4.936 4.380 1.00 81.56 173 GLY A CA 1
ATOM 1341 C C . GLY A 1 173 ? 0.900 6.101 4.902 1.00 81.56 173 GLY A C 1
ATOM 1342 O O . GLY A 1 173 ? 0.978 6.377 6.107 1.00 81.56 173 GLY A O 1
ATOM 1343 N N . ASN A 1 174 ? 1.534 6.790 3.969 1.00 79.81 174 ASN A N 1
ATOM 1344 C CA . ASN A 1 174 ? 2.458 7.845 4.287 1.00 79.81 174 ASN A CA 1
ATOM 1345 C C . ASN A 1 174 ? 2.442 8.915 3.193 1.00 79.81 174 ASN A C 1
ATOM 1347 O O . ASN A 1 174 ? 2.554 8.584 2.022 1.00 79.81 174 ASN A O 1
ATOM 1351 N N . GLY A 1 175 ? 2.296 10.188 3.567 1.00 74.06 175 GLY A N 1
ATOM 1352 C CA . GLY A 1 175 ? 2.402 11.292 2.615 1.00 74.06 175 GLY A CA 1
ATOM 1353 C C . GLY A 1 175 ? 1.364 12.395 2.806 1.00 74.06 175 GLY A C 1
ATOM 1354 O O . GLY A 1 175 ? 0.554 12.400 3.736 1.00 74.06 175 GLY A O 1
ATOM 1355 N N . SER A 1 176 ? 1.361 13.345 1.876 1.00 73.50 176 SER A N 1
ATOM 1356 C CA . SER A 1 176 ? 0.432 14.472 1.857 1.00 73.50 176 SER A CA 1
ATOM 1357 C C . SER A 1 176 ? -0.012 14.775 0.439 1.00 73.50 176 SER A C 1
ATOM 1359 O O . SER A 1 176 ? 0.820 14.909 -0.446 1.00 73.50 176 SER A O 1
ATOM 1361 N N . VAL A 1 177 ? -1.311 15.013 0.262 1.00 69.12 177 VAL A N 1
ATOM 1362 C CA . VAL A 1 177 ? -1.876 15.487 -1.012 1.00 69.12 177 VAL A CA 1
ATOM 1363 C C . VAL A 1 177 ? -1.380 16.885 -1.405 1.00 69.12 177 VAL A C 1
ATOM 1365 O O . VAL A 1 177 ? -1.510 17.270 -2.560 1.00 69.12 177 VAL A O 1
ATOM 1368 N N . ASP A 1 178 ? -0.814 17.637 -0.453 1.00 75.12 178 ASP A N 1
ATOM 1369 C CA . ASP A 1 178 ? -0.244 18.969 -0.686 1.00 75.12 178 ASP A CA 1
ATOM 1370 C C . ASP A 1 178 ? 1.260 18.936 -1.024 1.00 75.12 178 ASP A C 1
ATOM 1372 O O . ASP A 1 178 ? 1.825 19.985 -1.319 1.00 75.12 178 ASP A O 1
ATOM 1376 N N . GLY A 1 179 ? 1.906 17.763 -0.978 1.00 80.44 179 GLY A N 1
ATOM 1377 C CA . GLY A 1 179 ? 3.350 17.622 -1.180 1.00 80.44 179 GLY A CA 1
ATOM 1378 C C . GLY A 1 179 ? 4.149 17.489 0.119 1.00 80.44 179 GLY A C 1
ATOM 1379 O O . GLY A 1 179 ? 3.985 18.288 1.041 1.00 80.44 179 GLY A O 1
ATOM 1380 N N . VAL A 1 180 ? 5.012 16.470 0.215 1.00 84.75 180 VAL A N 1
ATOM 1381 C CA . VAL A 1 180 ? 6.001 16.288 1.300 1.00 84.75 180 VAL A CA 1
ATOM 1382 C C . VAL A 1 180 ? 7.270 15.599 0.795 1.00 84.75 180 VAL A C 1
ATOM 1384 O O . VAL A 1 180 ? 7.259 14.947 -0.244 1.00 84.75 180 VAL A O 1
ATOM 1387 N N . VAL A 1 181 ? 8.367 15.724 1.547 1.00 89.00 181 VAL A N 1
ATOM 1388 C CA . VAL A 1 181 ? 9.563 14.895 1.344 1.00 89.00 181 VAL A CA 1
ATOM 1389 C C . VAL A 1 181 ? 9.422 13.650 2.211 1.00 89.00 181 VAL A C 1
ATOM 1391 O O . VAL A 1 181 ? 9.466 13.762 3.439 1.00 89.00 181 VAL A O 1
ATOM 1394 N N . SER A 1 182 ? 9.234 12.494 1.579 1.00 89.00 182 SER A N 1
ATOM 1395 C CA . SER A 1 182 ? 9.095 11.198 2.246 1.00 89.00 182 SER A CA 1
ATOM 1396 C C . SER A 1 182 ? 10.457 10.630 2.621 1.00 89.00 182 SER A C 1
ATOM 1398 O O . SER A 1 182 ? 11.357 10.573 1.785 1.00 89.00 182 SER A O 1
ATOM 1400 N N . ASP A 1 183 ? 10.596 10.191 3.870 1.00 91.19 183 ASP A N 1
ATOM 1401 C CA . ASP A 1 183 ? 11.757 9.436 4.351 1.00 91.19 183 ASP A CA 1
ATOM 1402 C C . ASP A 1 183 ? 11.345 8.648 5.603 1.00 91.19 183 ASP A C 1
ATOM 1404 O O . ASP A 1 183 ? 11.398 9.131 6.738 1.00 91.19 183 ASP A O 1
ATOM 1408 N N . ALA A 1 184 ? 10.802 7.459 5.380 1.00 91.75 184 ALA A N 1
ATOM 1409 C CA . ALA A 1 184 ? 10.138 6.667 6.403 1.00 91.75 184 ALA A CA 1
ATOM 1410 C C . ALA A 1 184 ? 10.456 5.190 6.226 1.00 91.75 184 ALA A C 1
ATOM 1412 O O . ALA A 1 184 ? 10.369 4.670 5.120 1.00 91.75 184 ALA A O 1
ATOM 1413 N N . TYR A 1 185 ? 10.758 4.501 7.316 1.00 92.12 185 TYR A N 1
ATOM 1414 C CA . TYR A 1 185 ? 11.001 3.068 7.302 1.00 92.12 185 TYR A CA 1
ATOM 1415 C C . TYR A 1 185 ? 9.898 2.356 8.068 1.00 92.12 185 TYR A C 1
ATOM 1417 O O . TYR A 1 185 ? 9.415 2.868 9.078 1.00 92.12 185 TYR A O 1
ATOM 1425 N N . PHE A 1 186 ? 9.520 1.179 7.590 1.00 91.12 186 PHE A N 1
ATOM 1426 C CA . PHE A 1 186 ? 8.475 0.352 8.169 1.00 91.12 186 PHE A CA 1
ATOM 1427 C C . PHE A 1 186 ? 8.957 -1.086 8.303 1.00 91.12 186 PHE A C 1
ATOM 1429 O O . PHE A 1 186 ? 9.691 -1.593 7.451 1.00 91.12 186 PHE A O 1
ATOM 1436 N N . HIS A 1 187 ? 8.538 -1.749 9.374 1.00 91.88 187 HIS A N 1
ATOM 1437 C CA . HIS A 1 187 ? 8.932 -3.120 9.664 1.00 91.88 187 HIS A CA 1
ATOM 1438 C C . HIS A 1 187 ? 7.879 -3.835 10.525 1.00 91.88 187 HIS A C 1
ATOM 1440 O O . HIS A 1 187 ? 7.024 -3.195 11.133 1.00 91.88 187 HIS A O 1
ATOM 1446 N N . ASN A 1 188 ? 7.961 -5.168 10.578 1.00 90.44 188 ASN A N 1
ATOM 1447 C CA . ASN A 1 188 ? 7.241 -6.023 11.524 1.00 90.44 188 ASN A CA 1
ATOM 1448 C C . ASN A 1 188 ? 5.725 -5.760 11.602 1.00 90.44 188 ASN A C 1
ATOM 1450 O O . ASN A 1 188 ? 5.187 -5.529 12.684 1.00 90.44 188 ASN A O 1
ATOM 1454 N N . LEU A 1 189 ? 5.035 -5.745 10.455 1.00 91.44 189 LEU A N 1
ATOM 1455 C CA . LEU A 1 189 ? 3.578 -5.622 10.443 1.00 91.44 189 LEU A CA 1
ATOM 1456 C C . LEU A 1 189 ? 2.963 -6.924 10.959 1.00 91.44 189 LEU A C 1
ATOM 1458 O O . LEU A 1 189 ? 2.989 -7.946 10.282 1.00 91.44 189 LEU A O 1
ATOM 1462 N N . GLN A 1 190 ? 2.387 -6.874 12.150 1.00 94.44 190 GLN A N 1
ATOM 1463 C CA . GLN A 1 190 ? 1.707 -7.994 12.779 1.00 94.44 190 GLN A CA 1
ATOM 1464 C C . GLN A 1 190 ? 0.195 -7.796 12.680 1.00 94.44 190 GLN A C 1
ATOM 1466 O O . GLN A 1 190 ? -0.314 -6.717 12.986 1.00 94.44 190 GLN A O 1
ATOM 1471 N N . VAL A 1 191 ? -0.529 -8.850 12.296 1.00 94.19 191 VAL A N 1
ATOM 1472 C CA . VAL A 1 191 ? -1.995 -8.897 12.341 1.00 94.19 191 VAL A CA 1
ATOM 1473 C C . VAL A 1 191 ? -2.449 -10.197 13.000 1.00 94.19 191 VAL A C 1
ATOM 1475 O O . VAL A 1 191 ? -2.141 -11.296 12.534 1.00 94.19 191 VAL A O 1
ATOM 1478 N N . ALA A 1 192 ? -3.223 -10.062 14.073 1.00 93.69 192 ALA A N 1
ATOM 1479 C CA . ALA A 1 192 ? -3.525 -11.103 15.042 1.00 93.69 192 ALA A CA 1
ATOM 1480 C C . ALA A 1 192 ? -2.240 -11.792 15.546 1.00 93.69 192 ALA A C 1
ATOM 1482 O O . ALA A 1 192 ? -1.432 -11.192 16.255 1.00 93.69 192 ALA A O 1
ATOM 1483 N N . ASP A 1 193 ? -2.054 -13.057 15.186 1.00 90.44 193 ASP A N 1
ATOM 1484 C CA . ASP A 1 193 ? -0.951 -13.923 15.594 1.00 90.44 193 ASP A CA 1
ATOM 1485 C C . ASP A 1 193 ? 0.085 -14.158 14.482 1.00 90.44 193 ASP A C 1
ATOM 1487 O O . ASP A 1 193 ? 0.891 -15.082 14.587 1.00 90.44 193 ASP A O 1
ATOM 1491 N N . GLN A 1 194 ? 0.050 -13.359 13.411 1.00 91.69 194 GLN A N 1
ATOM 1492 C CA . GLN A 1 194 ? 0.890 -13.553 12.236 1.00 91.69 194 GLN A CA 1
ATOM 1493 C C . GLN A 1 194 ? 1.655 -12.283 11.858 1.00 91.69 194 GLN A C 1
ATOM 1495 O O . GLN A 1 194 ? 1.076 -11.198 11.781 1.00 91.69 194 GLN A O 1
ATOM 1500 N N . ASP A 1 195 ? 2.938 -12.467 11.555 1.00 89.31 195 ASP A N 1
ATOM 1501 C CA . ASP A 1 195 ? 3.804 -11.440 10.987 1.00 89.31 195 ASP A CA 1
ATOM 1502 C C . ASP A 1 195 ? 3.683 -11.433 9.462 1.00 89.31 195 ASP A C 1
ATOM 1504 O O . ASP A 1 195 ? 3.604 -12.480 8.806 1.00 89.31 195 ASP A O 1
ATOM 1508 N N . TYR A 1 196 ? 3.688 -10.235 8.898 1.00 85.31 196 TYR A N 1
ATOM 1509 C CA . TYR A 1 196 ? 3.603 -9.983 7.474 1.00 85.31 196 TYR A CA 1
ATOM 1510 C C . TYR A 1 196 ? 4.747 -9.072 7.050 1.00 85.31 196 TYR A C 1
ATOM 1512 O O . TYR A 1 196 ? 5.084 -8.086 7.711 1.00 85.31 196 TYR A O 1
ATOM 1520 N N . VAL A 1 197 ? 5.325 -9.392 5.897 1.00 79.69 197 VAL A N 1
ATOM 1521 C CA . VAL A 1 197 ? 6.256 -8.491 5.230 1.00 79.69 197 VAL A CA 1
ATOM 1522 C C . VAL A 1 197 ? 5.434 -7.411 4.541 1.00 79.69 197 VAL A C 1
ATOM 1524 O O . VAL A 1 197 ? 4.507 -7.711 3.788 1.00 79.69 197 VAL A O 1
ATOM 1527 N N . ILE A 1 198 ? 5.763 -6.152 4.814 1.00 80.12 198 ILE A N 1
ATOM 1528 C CA . ILE A 1 198 ? 5.167 -5.023 4.103 1.00 80.12 198 ILE A CA 1
ATOM 1529 C C . ILE A 1 198 ? 5.658 -5.097 2.646 1.00 80.12 198 ILE A C 1
ATOM 1531 O O . ILE A 1 198 ? 6.866 -5.222 2.438 1.00 80.12 198 ILE A O 1
ATOM 1535 N N . PRO A 1 199 ? 4.766 -5.057 1.640 1.00 75.38 199 PRO A N 1
ATOM 1536 C CA . PRO A 1 199 ? 5.174 -5.105 0.240 1.00 75.38 199 PRO A CA 1
ATOM 1537 C C . PRO A 1 199 ? 6.152 -3.983 -0.123 1.00 75.38 199 PRO A C 1
ATOM 1539 O O . PRO A 1 199 ? 5.959 -2.834 0.283 1.00 75.38 199 PRO A O 1
ATOM 1542 N N . ALA A 1 200 ? 7.173 -4.317 -0.913 1.00 78.25 200 ALA A N 1
ATOM 1543 C CA . ALA A 1 200 ? 8.104 -3.356 -1.493 1.00 78.25 200 ALA A CA 1
ATOM 1544 C C . ALA A 1 200 ? 7.857 -3.227 -3.008 1.00 78.25 200 ALA A C 1
ATOM 1546 O O . ALA A 1 200 ? 7.566 -4.202 -3.705 1.00 78.25 200 ALA A O 1
ATOM 1547 N N . MET A 1 201 ? 7.994 -2.008 -3.516 1.00 79.44 201 MET A N 1
ATOM 1548 C CA . MET A 1 201 ? 7.941 -1.627 -4.920 1.00 79.44 201 MET A CA 1
ATOM 1549 C C . MET A 1 201 ? 9.180 -0.813 -5.327 1.00 79.44 201 MET A C 1
ATOM 1551 O O . MET A 1 201 ? 9.355 0.347 -4.935 1.00 79.44 201 MET A O 1
ATOM 1555 N N . LEU A 1 202 ? 10.001 -1.387 -6.203 1.00 78.50 202 LEU A N 1
ATOM 1556 C CA . LEU A 1 202 ? 11.096 -0.658 -6.834 1.00 78.50 202 LEU A CA 1
ATOM 1557 C C . LEU A 1 202 ? 10.579 0.201 -7.997 1.00 78.50 202 LEU A C 1
ATOM 1559 O O . LEU A 1 202 ? 9.947 -0.316 -8.913 1.00 78.50 202 LEU A O 1
ATOM 1563 N N . VAL A 1 203 ? 10.882 1.500 -7.995 1.00 80.06 203 VAL A N 1
ATOM 1564 C CA . VAL A 1 203 ? 10.619 2.369 -9.153 1.00 80.06 203 VAL A CA 1
ATOM 1565 C C . VAL A 1 203 ? 11.799 2.275 -10.121 1.00 80.06 203 VAL A C 1
ATOM 1567 O O . VAL A 1 203 ? 12.937 2.556 -9.744 1.00 80.06 203 VAL A O 1
ATOM 1570 N N . LEU A 1 204 ? 11.528 1.869 -11.356 1.00 85.06 204 LEU A N 1
ATOM 1571 C CA . LEU A 1 204 ? 12.465 1.838 -12.473 1.00 85.06 204 LEU A CA 1
ATOM 1572 C C . LEU A 1 204 ? 12.202 3.029 -13.397 1.00 85.06 204 LEU A C 1
ATOM 1574 O O . LEU A 1 204 ? 11.072 3.497 -13.533 1.00 85.06 204 LEU A O 1
ATOM 1578 N N . GLU A 1 205 ? 13.244 3.497 -14.072 1.00 86.94 205 GLU A N 1
AT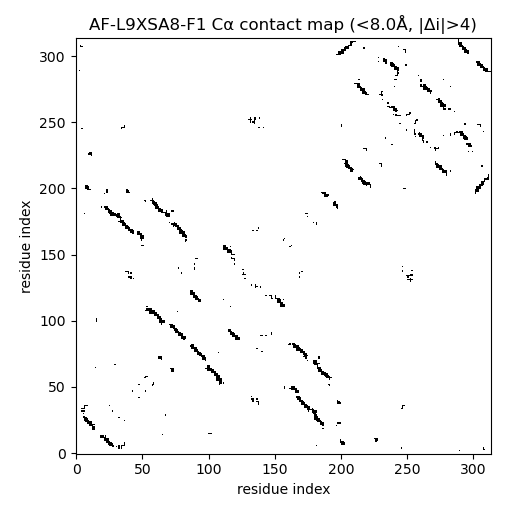OM 1579 C CA . GLU A 1 205 ? 13.067 4.392 -15.214 1.00 86.94 205 GLU A CA 1
ATOM 1580 C C . GLU A 1 205 ? 12.555 3.587 -16.408 1.00 86.94 205 GLU A C 1
ATOM 1582 O O . GLU A 1 205 ? 13.021 2.468 -16.636 1.00 86.94 205 GLU A O 1
ATOM 1587 N N . ALA A 1 206 ? 11.638 4.163 -17.180 1.00 88.94 206 ALA A N 1
ATOM 1588 C CA . ALA A 1 206 ? 11.223 3.638 -18.473 1.00 88.94 206 ALA A CA 1
ATOM 1589 C C . ALA A 1 206 ? 11.567 4.639 -19.583 1.00 88.94 206 ALA A C 1
ATOM 1591 O O . ALA A 1 206 ? 11.519 5.847 -19.373 1.00 88.94 206 ALA A O 1
ATOM 1592 N N . ASP A 1 207 ? 11.926 4.102 -20.745 1.00 90.25 207 ASP A N 1
ATOM 1593 C CA . ASP A 1 207 ? 11.998 4.818 -22.022 1.00 90.25 207 ASP A CA 1
ATOM 1594 C C . ASP A 1 207 ? 11.189 4.013 -23.043 1.00 90.25 207 ASP A C 1
ATOM 1596 O O . ASP A 1 207 ? 11.600 2.905 -23.424 1.00 90.25 207 ASP A O 1
ATOM 1600 N N . ILE A 1 208 ? 10.008 4.520 -23.407 1.00 90.19 208 ILE A N 1
ATOM 1601 C CA . ILE A 1 208 ? 9.058 3.859 -24.305 1.00 90.19 208 ILE A CA 1
ATOM 1602 C C . ILE A 1 208 ? 9.165 4.428 -25.724 1.00 90.19 208 ILE A C 1
ATOM 1604 O O . ILE A 1 208 ? 9.002 5.622 -25.972 1.00 90.19 208 ILE A O 1
ATOM 1608 N N . VAL A 1 209 ? 9.366 3.543 -26.701 1.00 90.31 209 VAL A N 1
ATOM 1609 C CA . VAL A 1 209 ? 9.474 3.897 -28.121 1.00 90.31 209 VAL A CA 1
ATOM 1610 C C . VAL A 1 209 ? 8.657 2.968 -29.018 1.00 90.31 209 VAL A C 1
ATOM 1612 O O . VAL A 1 209 ? 8.563 1.768 -28.774 1.00 90.31 209 VAL A O 1
ATOM 1615 N N . GLY A 1 210 ? 8.156 3.520 -30.128 1.00 82.38 210 GLY A N 1
ATOM 1616 C CA . GLY A 1 210 ? 7.662 2.763 -31.283 1.00 82.38 210 GLY A CA 1
ATOM 1617 C C . GLY A 1 210 ? 6.161 2.889 -31.566 1.00 82.38 210 GLY A C 1
ATOM 1618 O O . GLY A 1 210 ? 5.365 3.170 -30.679 1.00 82.38 210 GLY A O 1
ATOM 1619 N N . ALA A 1 211 ? 5.803 2.722 -32.847 1.00 70.25 211 ALA A N 1
ATOM 1620 C CA . ALA A 1 211 ? 4.428 2.804 -33.358 1.00 70.25 211 ALA A CA 1
ATOM 1621 C C . ALA A 1 211 ? 3.870 1.429 -33.773 1.00 70.25 211 ALA A C 1
ATOM 1623 O O . ALA A 1 211 ? 2.708 1.137 -33.520 1.00 70.25 211 ALA A O 1
ATOM 1624 N N . ASP A 1 212 ? 4.710 0.579 -34.378 1.00 74.19 212 ASP A N 1
ATOM 1625 C CA . ASP A 1 212 ? 4.331 -0.773 -34.829 1.00 74.19 212 ASP A CA 1
ATOM 1626 C C . ASP A 1 212 ? 4.644 -1.859 -33.776 1.00 74.19 212 ASP A C 1
ATOM 1628 O O . ASP A 1 212 ? 4.047 -2.932 -33.775 1.00 74.19 212 ASP A O 1
ATOM 1632 N N . HIS A 1 213 ? 5.590 -1.570 -32.880 1.00 78.81 213 HIS A N 1
ATOM 1633 C CA . HIS A 1 213 ? 5.937 -2.352 -31.695 1.00 78.81 213 HIS A CA 1
ATOM 1634 C C . HIS A 1 213 ? 6.250 -1.364 -30.583 1.00 78.81 213 HIS A C 1
ATOM 1636 O O . HIS A 1 213 ? 7.036 -0.442 -30.808 1.00 78.81 213 HIS A O 1
ATOM 1642 N N . VAL A 1 214 ? 5.647 -1.546 -29.412 1.00 88.00 214 VAL A N 1
ATOM 1643 C CA . VAL A 1 214 ? 5.936 -0.695 -28.259 1.00 88.00 214 VAL A CA 1
ATOM 1644 C C . VAL A 1 214 ? 7.055 -1.363 -27.477 1.00 88.00 214 VAL A C 1
ATOM 1646 O O . VAL A 1 214 ? 6.874 -2.429 -26.892 1.00 88.00 214 VAL A O 1
ATOM 1649 N N . THR A 1 215 ? 8.234 -0.759 -27.510 1.00 90.69 215 THR A N 1
ATOM 1650 C CA . THR A 1 215 ? 9.413 -1.228 -26.788 1.00 90.69 215 THR A CA 1
ATOM 1651 C C . THR A 1 215 ? 9.657 -0.319 -25.597 1.00 90.69 215 THR A C 1
ATOM 1653 O O . THR A 1 215 ? 9.730 0.892 -25.761 1.00 90.69 215 THR A O 1
ATOM 1656 N N . ALA A 1 216 ? 9.840 -0.900 -24.416 1.00 90.00 216 ALA A N 1
ATOM 1657 C CA . ALA A 1 216 ? 10.231 -0.179 -23.215 1.00 90.00 216 ALA A CA 1
ATOM 1658 C C . ALA A 1 216 ? 11.616 -0.633 -22.753 1.00 90.00 216 ALA A C 1
ATOM 1660 O O . ALA A 1 216 ? 11.869 -1.834 -22.621 1.00 90.00 216 ALA A O 1
ATOM 1661 N N . THR A 1 217 ? 12.508 0.315 -22.477 1.00 91.19 217 THR A N 1
ATOM 1662 C CA . THR A 1 217 ? 13.752 0.033 -21.753 1.00 91.19 217 THR A CA 1
ATOM 1663 C C . THR A 1 217 ? 13.548 0.365 -20.285 1.00 91.19 217 THR A C 1
ATOM 1665 O O . THR A 1 217 ? 13.356 1.527 -19.953 1.00 91.19 217 THR A O 1
ATOM 1668 N N . LEU A 1 218 ? 13.593 -0.647 -19.417 1.00 89.31 218 LEU A N 1
ATOM 1669 C CA . LEU A 1 218 ? 13.489 -0.481 -17.968 1.00 89.31 218 LEU A CA 1
ATOM 1670 C C . LEU A 1 218 ? 14.886 -0.415 -17.360 1.00 89.31 218 LEU A C 1
ATOM 1672 O O . LEU A 1 218 ? 15.703 -1.299 -17.625 1.00 89.31 218 LEU A O 1
ATOM 1676 N N . SER A 1 219 ? 15.152 0.597 -16.541 1.00 86.12 219 SER A N 1
ATOM 1677 C CA . SER A 1 219 ? 16.466 0.868 -15.960 1.00 86.12 219 SER A CA 1
ATOM 1678 C C . SER A 1 219 ? 16.392 1.041 -14.444 1.00 86.12 219 SER A C 1
ATOM 1680 O O . SER A 1 219 ? 15.605 1.831 -13.927 1.00 86.12 219 SER A O 1
ATOM 1682 N N . ALA A 1 220 ? 17.268 0.333 -13.728 1.00 82.31 220 ALA A N 1
ATOM 1683 C CA . ALA A 1 220 ? 17.500 0.533 -12.295 1.00 82.31 220 ALA A CA 1
ATOM 1684 C C . ALA A 1 220 ? 18.635 1.538 -12.015 1.00 82.31 220 ALA A C 1
ATOM 1686 O O . ALA A 1 220 ? 19.176 1.555 -10.914 1.00 82.31 220 ALA A O 1
ATOM 1687 N N . ALA A 1 221 ? 19.037 2.369 -12.986 1.00 80.50 221 ALA A N 1
ATOM 1688 C CA . ALA A 1 221 ? 20.167 3.292 -12.825 1.00 80.50 221 ALA A CA 1
ATOM 1689 C C . ALA A 1 221 ? 19.990 4.291 -11.662 1.00 80.50 221 ALA A C 1
ATOM 1691 O O . ALA A 1 221 ? 20.984 4.703 -11.063 1.00 80.50 221 ALA A O 1
ATOM 1692 N N . ASN A 1 222 ? 18.742 4.627 -11.317 1.00 70.94 222 ASN A N 1
ATOM 1693 C CA . ASN A 1 222 ? 18.401 5.491 -10.181 1.00 70.94 222 ASN A CA 1
ATOM 1694 C C . ASN A 1 222 ? 17.969 4.727 -8.923 1.00 70.94 222 ASN A C 1
ATOM 1696 O O . ASN A 1 222 ? 17.621 5.353 -7.915 1.00 70.94 222 ASN A O 1
ATOM 1700 N N . ALA A 1 223 ? 17.966 3.393 -8.966 1.00 73.12 223 ALA A N 1
ATOM 1701 C CA . ALA A 1 223 ? 17.754 2.602 -7.768 1.00 73.12 223 ALA A CA 1
ATOM 1702 C C . ALA A 1 223 ? 18.950 2.810 -6.820 1.00 73.12 223 ALA A C 1
ATOM 1704 O O . ALA A 1 223 ? 20.097 2.874 -7.280 1.00 73.12 223 ALA A O 1
ATOM 1705 N N . PRO A 1 224 ? 18.725 2.922 -5.501 1.00 70.06 224 PRO A N 1
ATOM 1706 C CA . PRO A 1 224 ? 19.821 2.963 -4.544 1.00 70.06 224 PRO A CA 1
ATOM 1707 C C . PRO A 1 224 ? 20.776 1.770 -4.733 1.00 70.06 224 PRO A C 1
ATOM 1709 O O . PRO A 1 224 ? 20.357 0.654 -5.031 1.00 70.06 224 PRO A O 1
ATOM 1712 N N . ALA A 1 225 ? 22.078 2.000 -4.545 1.00 65.56 225 ALA A N 1
ATOM 1713 C CA . ALA A 1 225 ? 23.117 1.006 -4.843 1.00 65.56 225 ALA A CA 1
ATOM 1714 C C . ALA A 1 225 ? 23.026 -0.289 -4.004 1.00 65.56 225 ALA A C 1
ATOM 1716 O O . ALA A 1 225 ? 23.640 -1.289 -4.373 1.00 65.56 225 ALA A O 1
ATOM 1717 N N . ASP A 1 226 ? 22.262 -0.263 -2.908 1.00 66.81 226 ASP A N 1
ATOM 1718 C CA . ASP A 1 226 ? 22.090 -1.364 -1.955 1.00 66.81 226 ASP A CA 1
ATOM 1719 C C . ASP A 1 226 ? 20.689 -2.013 -2.021 1.00 66.81 226 ASP A C 1
ATOM 1721 O O . ASP A 1 226 ? 20.298 -2.731 -1.099 1.00 66.81 226 ASP A O 1
ATOM 1725 N N . VAL A 1 227 ? 19.901 -1.757 -3.074 1.00 65.94 227 VAL A N 1
ATOM 1726 C CA . VAL A 1 227 ? 18.572 -2.376 -3.219 1.00 65.94 227 VAL A CA 1
ATOM 1727 C C . VAL A 1 227 ? 18.698 -3.831 -3.674 1.00 65.94 227 VAL A C 1
ATOM 1729 O O . VAL A 1 227 ? 19.461 -4.139 -4.583 1.00 65.94 227 VAL A O 1
ATOM 1732 N N . GLY A 1 228 ? 17.938 -4.720 -3.022 1.00 72.88 228 GLY A N 1
ATOM 1733 C CA . GLY A 1 228 ? 18.003 -6.178 -3.167 1.00 72.88 228 GLY A CA 1
ATOM 1734 C C . GLY A 1 228 ? 17.968 -6.711 -4.610 1.00 72.88 228 GLY A C 1
ATOM 1735 O O . GLY A 1 228 ? 19.013 -7.131 -5.108 1.00 72.88 228 GLY A O 1
ATOM 1736 N N . PRO A 1 229 ? 16.793 -6.804 -5.259 1.00 74.56 229 PRO A N 1
ATOM 1737 C CA . PRO A 1 229 ? 16.674 -7.410 -6.583 1.00 74.56 229 PRO A CA 1
ATOM 1738 C C . PRO A 1 229 ? 17.184 -6.488 -7.701 1.00 74.56 229 PRO A C 1
ATOM 1740 O O . PRO A 1 229 ? 17.008 -5.270 -7.670 1.00 74.56 229 PRO A O 1
ATOM 1743 N N . THR A 1 230 ? 17.790 -7.090 -8.724 1.00 83.88 230 THR A N 1
ATOM 1744 C CA . THR A 1 230 ? 18.258 -6.405 -9.937 1.00 83.88 230 THR A CA 1
ATOM 1745 C C . THR A 1 230 ? 17.251 -6.561 -11.076 1.00 83.88 230 THR A C 1
ATOM 1747 O O . THR A 1 230 ? 16.386 -7.434 -11.038 1.00 83.88 230 THR A O 1
ATOM 1750 N N . VAL A 1 231 ? 17.380 -5.782 -12.156 1.00 85.62 231 VAL A N 1
ATOM 1751 C CA . VAL A 1 231 ? 16.519 -5.963 -13.345 1.00 85.62 231 VAL A CA 1
ATOM 1752 C C . VAL A 1 231 ? 16.638 -7.362 -13.969 1.00 85.62 231 VAL A C 1
ATOM 1754 O O . VAL A 1 231 ? 15.723 -7.813 -14.650 1.00 85.62 231 VAL A O 1
ATOM 1757 N N . ALA A 1 232 ? 17.743 -8.077 -13.723 1.00 86.19 232 ALA A N 1
ATOM 1758 C CA . ALA A 1 232 ? 17.923 -9.456 -14.174 1.00 86.19 232 ALA A CA 1
ATOM 1759 C C . ALA A 1 232 ? 17.065 -10.463 -13.385 1.00 86.19 232 ALA A C 1
ATOM 1761 O O . ALA A 1 232 ? 16.856 -11.578 -13.860 1.00 86.19 232 ALA A O 1
ATOM 1762 N N . ASP A 1 233 ? 16.566 -10.073 -12.210 1.00 88.31 233 ASP A N 1
ATOM 1763 C CA . ASP A 1 233 ? 15.687 -10.884 -11.368 1.00 88.31 233 ASP A CA 1
ATOM 1764 C C . ASP A 1 233 ? 14.204 -10.724 -11.740 1.00 88.31 233 ASP A C 1
ATOM 1766 O O . ASP A 1 233 ? 13.362 -11.391 -11.144 1.00 88.31 233 ASP A O 1
ATOM 1770 N N . ILE A 1 234 ? 13.856 -9.862 -12.705 1.00 89.31 234 ILE A N 1
ATOM 1771 C CA . ILE A 1 234 ? 12.468 -9.666 -13.147 1.00 89.31 234 ILE A CA 1
ATOM 1772 C C . ILE A 1 234 ? 11.908 -10.974 -13.727 1.00 89.31 234 ILE A C 1
ATOM 1774 O O . ILE A 1 234 ? 12.502 -11.585 -14.620 1.00 89.31 234 ILE A O 1
ATOM 1778 N N . ALA A 1 235 ? 10.732 -11.387 -13.251 1.00 90.19 235 ALA A N 1
ATOM 1779 C CA . ALA A 1 235 ? 9.982 -12.505 -13.812 1.00 90.19 235 ALA A CA 1
ATOM 1780 C C . ALA A 1 235 ? 9.328 -12.067 -15.131 1.00 90.19 235 ALA A C 1
ATOM 1782 O O . ALA A 1 235 ? 8.346 -11.323 -15.125 1.00 90.19 235 ALA A O 1
ATOM 1783 N N . ALA A 1 236 ? 9.868 -12.509 -16.269 1.00 90.44 236 ALA A N 1
ATOM 1784 C CA . ALA A 1 236 ? 9.452 -12.059 -17.603 1.00 90.44 236 ALA A CA 1
ATOM 1785 C C . ALA A 1 236 ? 7.936 -12.179 -17.845 1.00 90.44 236 ALA A C 1
ATOM 1787 O O . ALA A 1 236 ? 7.313 -11.300 -18.433 1.00 90.44 236 ALA A O 1
ATOM 1788 N N . GLU A 1 237 ? 7.333 -13.263 -17.366 1.00 89.50 237 GLU A N 1
ATOM 1789 C CA . GLU A 1 237 ? 5.912 -13.579 -17.503 1.00 89.50 237 GLU A CA 1
ATOM 1790 C C . GLU A 1 237 ? 4.985 -12.647 -16.710 1.00 89.50 237 GLU A C 1
ATOM 1792 O O . GLU A 1 237 ? 3.799 -12.525 -17.047 1.00 89.50 237 GLU A O 1
ATOM 1797 N N . SER A 1 238 ? 5.527 -11.990 -15.681 1.00 88.56 238 SER A N 1
ATOM 1798 C CA . SER A 1 238 ? 4.807 -11.059 -14.812 1.00 88.56 238 SER A CA 1
ATOM 1799 C C . SER A 1 238 ? 4.736 -9.645 -15.387 1.00 88.56 238 SER A C 1
ATOM 1801 O O . SER A 1 238 ? 3.944 -8.845 -14.902 1.00 88.56 238 SER A O 1
ATOM 1803 N N . VAL A 1 239 ? 5.535 -9.330 -16.418 1.00 90.62 239 VAL A N 1
ATOM 1804 C CA . VAL A 1 239 ? 5.641 -7.959 -16.927 1.00 90.62 239 VAL A CA 1
ATOM 1805 C C . VAL A 1 239 ? 4.386 -7.564 -17.709 1.00 90.62 239 VAL A C 1
ATOM 1807 O O . VAL A 1 239 ? 3.910 -8.283 -18.600 1.00 90.62 239 VAL A O 1
ATOM 1810 N N . ARG A 1 240 ? 3.832 -6.410 -17.345 1.00 92.06 240 ARG A N 1
ATOM 1811 C CA . ARG A 1 240 ? 2.549 -5.879 -17.814 1.00 92.06 240 ARG A CA 1
ATOM 1812 C C . ARG A 1 240 ? 2.642 -4.360 -17.995 1.00 92.06 240 ARG A C 1
ATOM 1814 O O . ARG A 1 240 ? 3.354 -3.705 -17.239 1.00 92.06 240 ARG A O 1
ATOM 1821 N N . MET A 1 241 ? 1.923 -3.807 -18.971 1.00 91.44 241 MET A N 1
ATOM 1822 C CA . MET A 1 241 ? 1.756 -2.361 -19.194 1.00 91.44 241 MET A CA 1
ATOM 1823 C C . MET A 1 241 ? 0.287 -1.979 -19.054 1.00 91.44 241 MET A C 1
ATOM 1825 O O . MET A 1 241 ? -0.566 -2.695 -19.561 1.00 91.44 241 MET A O 1
ATOM 1829 N N . ALA A 1 242 ? -0.020 -0.855 -18.419 1.00 88.25 242 ALA A N 1
ATOM 1830 C CA . ALA A 1 242 ? -1.399 -0.418 -18.223 1.00 88.25 242 ALA A CA 1
ATOM 1831 C C . ALA A 1 242 ? -1.504 1.092 -18.000 1.00 88.25 242 ALA A C 1
ATOM 1833 O O . ALA A 1 242 ? -0.503 1.810 -17.960 1.00 88.25 242 ALA A O 1
ATOM 1834 N N . GLU A 1 243 ? -2.737 1.573 -17.869 1.00 84.88 243 GLU A N 1
ATOM 1835 C CA . GLU A 1 243 ? -3.051 2.987 -17.681 1.00 84.88 243 GLU A CA 1
ATOM 1836 C C . GLU A 1 243 ? -2.532 3.527 -16.346 1.00 84.88 243 GLU A C 1
ATOM 1838 O O . GLU A 1 243 ? -2.734 2.907 -15.307 1.00 84.88 243 GLU A O 1
ATOM 1843 N N . TYR A 1 244 ? -1.893 4.700 -16.346 1.00 75.19 244 TYR A N 1
ATOM 1844 C CA . TYR A 1 244 ? -1.401 5.316 -15.113 1.00 75.19 244 TYR A CA 1
ATOM 1845 C C . TYR A 1 244 ? -2.508 5.530 -14.071 1.00 75.19 244 TYR A C 1
ATOM 1847 O O . TYR A 1 244 ? -3.497 6.222 -14.320 1.00 75.19 244 TYR A O 1
ATOM 1855 N N . LEU A 1 245 ? -2.266 5.010 -12.866 1.00 66.31 245 LEU A N 1
ATOM 1856 C CA . LEU A 1 245 ? -3.020 5.320 -11.659 1.00 66.31 245 LEU A CA 1
ATOM 1857 C C . LEU A 1 245 ? -2.104 6.051 -10.662 1.00 66.31 245 LEU A C 1
ATOM 1859 O O . LEU A 1 245 ? -0.929 5.704 -10.540 1.00 66.31 245 LEU A O 1
ATOM 1863 N N . PRO A 1 246 ? -2.618 7.030 -9.894 1.00 57.53 246 PRO A N 1
ATOM 1864 C CA . PRO A 1 246 ? -1.834 7.759 -8.888 1.00 57.53 246 PRO A CA 1
ATOM 1865 C C . PRO A 1 246 ? -1.469 6.913 -7.651 1.00 57.53 246 PRO A C 1
ATOM 1867 O O . PRO A 1 246 ? -0.924 7.434 -6.678 1.00 57.53 246 PRO A O 1
ATOM 1870 N N . PHE A 1 247 ? -1.768 5.614 -7.680 1.00 55.62 247 PHE A N 1
ATOM 1871 C CA . PHE A 1 247 ? -1.457 4.641 -6.644 1.00 55.62 247 PHE A CA 1
ATOM 1872 C C . PHE A 1 247 ? -0.693 3.498 -7.315 1.00 55.62 247 PHE A C 1
ATOM 1874 O O . PHE A 1 247 ? -1.157 2.960 -8.317 1.00 55.62 247 PHE A O 1
ATOM 1881 N N . ALA A 1 248 ? 0.490 3.169 -6.799 1.00 51.69 248 ALA A N 1
ATOM 1882 C CA . ALA A 1 248 ? 1.397 2.202 -7.407 1.00 51.69 248 ALA A CA 1
ATOM 1883 C C . ALA A 1 248 ? 1.868 1.152 -6.387 1.00 51.69 248 ALA A C 1
ATOM 1885 O O . ALA A 1 248 ? 1.975 1.482 -5.198 1.00 51.69 248 ALA A O 1
ATOM 1886 N N . PRO A 1 249 ? 2.221 -0.066 -6.856 1.00 50.94 249 PRO A N 1
ATOM 1887 C CA . PRO A 1 249 ? 2.058 -0.593 -8.221 1.00 50.94 249 PRO A CA 1
ATOM 1888 C C . PRO A 1 249 ? 0.589 -0.924 -8.526 1.00 50.94 249 PRO A C 1
ATOM 1890 O O . PRO A 1 249 ? -0.269 -0.833 -7.654 1.00 50.94 249 PRO A O 1
ATOM 1893 N N . SER A 1 250 ? 0.300 -1.376 -9.744 1.00 48.12 250 SER A N 1
ATOM 1894 C CA . SER A 1 250 ? -0.911 -2.167 -9.942 1.00 48.12 250 SER A CA 1
ATOM 1895 C C . SER A 1 250 ? -0.678 -3.608 -9.577 1.00 48.12 250 SER A C 1
ATOM 1897 O O . SER A 1 250 ? 0.350 -4.215 -9.885 1.00 48.12 250 SER A O 1
ATOM 1899 N N . TYR A 1 251 ? -1.690 -4.147 -8.935 1.00 52.50 251 TYR A N 1
ATOM 1900 C CA . TYR A 1 251 ? -1.704 -5.477 -8.378 1.00 52.50 251 TYR A CA 1
ATOM 1901 C C . TYR A 1 251 ? -2.708 -6.308 -9.176 1.00 52.50 251 TYR A C 1
ATOM 1903 O O . TYR A 1 251 ? -3.611 -5.722 -9.771 1.00 52.50 251 TYR A O 1
ATOM 1911 N N . PRO A 1 252 ? -2.579 -7.644 -9.204 1.00 46.09 252 PRO A N 1
ATOM 1912 C CA . PRO A 1 252 ? -3.570 -8.518 -9.833 1.00 46.09 252 PRO A CA 1
ATOM 1913 C C . PRO A 1 252 ? -5.015 -8.069 -9.526 1.00 46.09 252 PRO A C 1
ATOM 1915 O O . PRO A 1 252 ? -5.274 -7.620 -8.411 1.00 46.09 252 PRO A O 1
ATOM 1918 N N . GLY A 1 253 ? -5.903 -8.117 -10.528 1.00 46.84 253 GLY A N 1
ATOM 1919 C CA . GLY A 1 253 ? -7.338 -7.762 -10.498 1.00 46.84 253 GLY A CA 1
ATOM 1920 C C . GLY A 1 253 ? -7.748 -6.323 -10.173 1.00 46.84 253 GLY A C 1
ATOM 1921 O O . GLY A 1 253 ? -8.935 -6.077 -9.985 1.00 46.84 253 GLY A O 1
ATOM 1922 N N . SER A 1 254 ? -6.829 -5.352 -10.154 1.00 55.06 254 SER A N 1
ATOM 1923 C CA . SER A 1 254 ? -7.235 -3.962 -10.419 1.00 55.06 254 SER A CA 1
ATOM 1924 C C . SER A 1 254 ? -7.775 -3.826 -11.843 1.00 55.06 254 SER A C 1
ATOM 1926 O O . SER A 1 254 ? -7.355 -4.578 -12.726 1.00 55.06 254 SER A O 1
ATOM 1928 N N . THR A 1 255 ? -8.606 -2.809 -12.120 1.00 65.00 255 THR A N 1
ATOM 1929 C CA . THR A 1 255 ? -9.008 -2.508 -13.514 1.00 65.00 255 THR A CA 1
ATOM 1930 C C . THR A 1 255 ? -7.768 -2.350 -14.395 1.00 65.00 255 THR A C 1
ATOM 1932 O O . THR A 1 255 ? -7.712 -2.915 -15.481 1.00 65.00 255 THR A O 1
ATOM 1935 N N . ALA A 1 256 ? -6.734 -1.670 -13.888 1.00 66.44 256 ALA A N 1
ATOM 1936 C CA . ALA A 1 256 ? -5.464 -1.516 -14.587 1.00 66.44 256 ALA A CA 1
ATOM 1937 C C . ALA A 1 256 ? -4.741 -2.852 -14.838 1.00 66.44 256 ALA A C 1
ATOM 1939 O O . ALA A 1 256 ? -4.154 -3.023 -15.899 1.00 66.44 256 ALA A O 1
ATOM 1940 N N . ALA A 1 257 ? -4.787 -3.822 -13.919 1.00 65.69 257 ALA A N 1
ATOM 1941 C CA . ALA A 1 257 ? -4.211 -5.148 -14.144 1.00 65.69 257 ALA A CA 1
ATOM 1942 C C . ALA A 1 257 ? -5.056 -6.011 -15.096 1.00 65.69 257 ALA A C 1
ATOM 1944 O O . ALA A 1 257 ? -4.488 -6.767 -15.885 1.00 65.69 257 ALA A O 1
ATOM 1945 N N . GLU A 1 258 ? -6.384 -5.891 -15.072 1.00 73.69 258 GLU A N 1
ATOM 1946 C CA . GLU A 1 258 ? -7.283 -6.608 -15.987 1.00 73.69 258 GLU A CA 1
ATOM 1947 C C . GLU A 1 258 ? -7.189 -6.098 -17.426 1.00 73.69 258 GLU A C 1
ATOM 1949 O O . GLU A 1 258 ? -7.235 -6.888 -18.372 1.00 73.69 258 GLU A O 1
ATOM 1954 N N . THR A 1 259 ? -7.028 -4.785 -17.596 1.00 81.06 259 THR A N 1
ATOM 1955 C CA . THR A 1 259 ? -6.808 -4.151 -18.900 1.00 81.06 259 THR A CA 1
ATOM 1956 C C . THR A 1 259 ? -5.333 -4.105 -19.288 1.00 81.06 259 THR A C 1
ATOM 1958 O O . THR A 1 259 ? -5.001 -3.618 -20.370 1.00 81.06 259 THR A O 1
ATOM 1961 N N . SER A 1 260 ? -4.441 -4.640 -18.444 1.00 88.81 260 SER A N 1
ATOM 1962 C CA . SER A 1 260 ? -3.011 -4.604 -18.713 1.00 88.81 260 SER A CA 1
ATOM 1963 C C . SER A 1 260 ? -2.619 -5.445 -19.926 1.00 88.81 260 SER A C 1
ATOM 1965 O O . SER A 1 260 ? -3.095 -6.558 -20.166 1.00 88.81 260 SER A O 1
ATOM 1967 N N . VAL A 1 261 ? -1.677 -4.908 -20.689 1.00 92.19 261 VAL A N 1
ATOM 1968 C CA . VAL A 1 261 ? -1.079 -5.535 -21.855 1.00 92.19 261 VAL A CA 1
ATOM 1969 C C . VAL A 1 261 ? 0.126 -6.367 -21.409 1.00 92.19 261 VAL A C 1
ATOM 1971 O O . VAL A 1 261 ? 1.083 -5.814 -20.858 1.00 92.19 261 VAL A O 1
ATOM 1974 N N . PRO A 1 262 ? 0.130 -7.694 -21.630 1.00 93.75 262 PRO A N 1
ATOM 1975 C CA . PRO A 1 262 ? 1.279 -8.531 -21.322 1.00 93.75 262 PRO A CA 1
ATOM 1976 C C . PRO A 1 262 ? 2.463 -8.256 -22.239 1.00 93.75 262 PRO A C 1
ATOM 1978 O O . PRO A 1 262 ? 2.309 -8.093 -23.450 1.00 93.75 262 PRO A O 1
ATOM 1981 N N . ALA A 1 263 ? 3.661 -8.274 -21.653 1.00 93.88 263 ALA A N 1
ATOM 1982 C CA . ALA A 1 263 ? 4.894 -8.302 -22.420 1.00 93.88 263 ALA A CA 1
ATOM 1983 C C . ALA A 1 263 ? 4.927 -9.551 -23.318 1.00 93.88 263 ALA A C 1
ATOM 1985 O O . ALA A 1 263 ? 4.680 -10.672 -22.866 1.00 93.88 263 ALA A O 1
ATOM 1986 N N . GLN A 1 264 ? 5.251 -9.361 -24.596 1.00 94.25 264 GLN A N 1
ATOM 1987 C CA . GLN A 1 264 ? 5.447 -10.447 -25.557 1.00 94.25 264 GLN A CA 1
ATOM 1988 C C . GLN A 1 264 ? 6.837 -11.061 -25.415 1.00 94.25 264 GLN A C 1
ATOM 1990 O O . GLN A 1 264 ? 7.004 -12.282 -25.486 1.00 94.25 264 GLN A O 1
ATOM 1995 N N . THR A 1 265 ? 7.842 -10.206 -25.232 1.00 92.75 265 THR A N 1
ATOM 1996 C CA . THR A 1 265 ? 9.236 -10.605 -25.077 1.00 92.75 265 THR A CA 1
ATOM 1997 C C . THR A 1 265 ? 9.920 -9.733 -24.029 1.00 92.75 265 THR A C 1
ATOM 1999 O O . THR A 1 265 ? 9.533 -8.589 -23.787 1.00 92.75 265 THR A O 1
ATOM 2002 N N . MET A 1 266 ? 10.949 -10.295 -23.396 1.00 93.25 266 MET A N 1
ATOM 2003 C CA . MET A 1 266 ? 11.846 -9.570 -22.506 1.00 93.25 266 MET A CA 1
ATOM 2004 C C . MET A 1 266 ? 13.276 -10.051 -22.737 1.00 93.25 266 MET A C 1
ATOM 2006 O O . MET A 1 266 ? 13.533 -11.255 -22.824 1.00 93.25 266 MET A O 1
ATOM 2010 N N . GLY A 1 267 ? 14.212 -9.111 -22.830 1.00 90.25 267 GLY A N 1
ATOM 2011 C CA . GLY A 1 267 ? 15.634 -9.385 -22.989 1.00 90.25 267 GLY A CA 1
ATOM 2012 C C . GLY A 1 267 ? 16.481 -8.456 -22.132 1.00 90.25 267 GLY A C 1
ATOM 2013 O O . GLY A 1 267 ? 16.213 -7.264 -22.037 1.00 90.25 267 GLY A O 1
ATOM 2014 N N . VAL A 1 268 ? 17.536 -8.989 -21.521 1.00 86.75 268 VAL A N 1
ATOM 2015 C CA . VAL A 1 268 ? 18.506 -8.176 -20.776 1.00 86.75 268 VAL A CA 1
ATOM 2016 C C . VAL A 1 268 ? 19.351 -7.379 -21.772 1.00 86.75 268 VAL A C 1
ATOM 2018 O O . VAL A 1 268 ? 20.039 -7.969 -22.609 1.00 86.75 268 VAL A O 1
ATOM 2021 N N . SER A 1 269 ? 19.296 -6.048 -21.697 1.00 82.94 269 SER A N 1
ATOM 2022 C CA . SER A 1 269 ? 20.040 -5.143 -22.583 1.00 82.94 269 SER A CA 1
ATOM 2023 C C . SER A 1 269 ? 21.367 -4.689 -21.966 1.00 82.94 269 SER A C 1
ATOM 2025 O O . SER A 1 269 ? 22.333 -4.440 -22.691 1.00 82.94 269 SER A O 1
ATOM 2027 N N . SER A 1 270 ? 21.452 -4.636 -20.631 1.00 81.12 270 SER A N 1
ATOM 2028 C CA . SER A 1 270 ? 22.677 -4.372 -19.861 1.00 81.12 270 SER A CA 1
ATOM 2029 C C . SER A 1 270 ? 22.560 -4.908 -18.425 1.00 81.12 270 SER A C 1
ATOM 2031 O O . SER A 1 270 ? 21.518 -5.428 -18.047 1.00 81.12 270 SER A O 1
ATOM 2033 N N . GLU A 1 271 ? 23.605 -4.766 -17.597 1.00 75.25 271 GLU A N 1
ATOM 2034 C CA . GLU A 1 271 ? 23.541 -5.145 -16.168 1.00 75.25 271 GLU A CA 1
ATOM 2035 C C . GLU A 1 271 ? 22.454 -4.383 -15.386 1.00 75.25 271 GLU A C 1
ATOM 2037 O O . GLU A 1 271 ? 21.949 -4.890 -14.390 1.00 75.25 271 GLU A O 1
ATOM 2042 N N . GLN A 1 272 ? 22.081 -3.183 -15.841 1.00 80.25 272 GLN A N 1
ATOM 2043 C CA . GLN A 1 272 ? 21.090 -2.321 -15.187 1.00 80.25 272 GLN A CA 1
ATOM 2044 C C . GLN A 1 272 ? 19.821 -2.119 -16.018 1.00 80.25 272 GLN A C 1
ATOM 2046 O O . GLN A 1 272 ? 18.928 -1.404 -15.570 1.00 80.25 272 GLN A O 1
ATOM 2051 N N . GLY A 1 273 ? 19.739 -2.726 -17.209 1.00 88.12 273 GLY A N 1
ATOM 2052 C CA . GLY A 1 273 ? 18.650 -2.499 -18.153 1.00 88.12 273 GLY A CA 1
ATOM 2053 C C . GLY A 1 273 ? 18.054 -3.777 -18.735 1.00 88.12 273 GLY A C 1
ATOM 2054 O O . GLY A 1 273 ? 18.782 -4.686 -19.144 1.00 88.12 273 GLY A O 1
ATOM 2055 N N . VAL A 1 274 ? 16.727 -3.812 -18.840 1.00 92.06 274 VAL A N 1
ATOM 2056 C CA . VAL A 1 274 ? 15.990 -4.805 -19.635 1.00 92.06 274 VAL A CA 1
ATOM 2057 C C . VAL A 1 274 ? 15.172 -4.103 -20.708 1.00 92.06 274 VAL A C 1
ATOM 2059 O O . VAL A 1 274 ? 14.676 -2.999 -20.512 1.00 92.06 274 VAL A O 1
ATOM 2062 N N . THR A 1 275 ? 15.043 -4.745 -21.858 1.00 93.88 275 THR A N 1
ATOM 2063 C CA . THR A 1 275 ? 14.158 -4.323 -22.937 1.00 93.88 275 THR A CA 1
ATOM 2064 C C . THR A 1 275 ? 12.951 -5.246 -22.956 1.00 93.88 275 THR A C 1
ATOM 2066 O O . THR A 1 275 ? 13.102 -6.470 -22.939 1.00 93.88 275 THR A O 1
ATOM 2069 N N . VAL A 1 276 ? 11.766 -4.651 -22.985 1.00 94.44 276 VAL A N 1
ATOM 2070 C CA . VAL A 1 276 ? 10.474 -5.335 -22.988 1.00 94.44 276 VAL A CA 1
ATOM 2071 C C . VAL A 1 276 ? 9.708 -4.910 -24.234 1.00 94.44 276 VAL A C 1
ATOM 2073 O O . VAL A 1 276 ? 9.721 -3.732 -24.587 1.00 94.44 276 VAL A O 1
ATOM 2076 N N . GLU A 1 277 ? 9.048 -5.848 -24.903 1.00 95.25 277 GLU A N 1
ATOM 2077 C CA . GLU A 1 277 ? 8.206 -5.562 -26.069 1.00 95.25 277 GLU A CA 1
ATOM 2078 C C . GLU A 1 277 ? 6.738 -5.869 -25.767 1.00 95.25 277 GLU A C 1
ATOM 2080 O O . GLU A 1 277 ? 6.418 -6.915 -25.197 1.00 95.25 277 GLU A O 1
ATOM 2085 N N . PHE A 1 278 ? 5.850 -4.977 -26.200 1.00 95.38 278 PHE A N 1
ATOM 2086 C CA . PHE A 1 278 ? 4.400 -5.089 -26.077 1.00 95.38 278 PHE A CA 1
ATOM 2087 C C . PHE A 1 278 ? 3.735 -5.033 -27.456 1.00 95.38 278 PHE A C 1
ATOM 2089 O O . PHE A 1 278 ? 4.264 -4.453 -28.412 1.00 95.38 278 PHE A O 1
ATOM 2096 N N . ASP A 1 279 ? 2.551 -5.634 -27.548 1.00 94.69 279 ASP A N 1
ATOM 2097 C CA . ASP A 1 279 ? 1.726 -5.586 -28.750 1.00 94.69 279 ASP A CA 1
ATOM 2098 C C . ASP A 1 279 ? 1.155 -4.176 -28.963 1.00 94.69 279 ASP A C 1
ATOM 2100 O O . ASP A 1 279 ? 0.432 -3.663 -28.109 1.00 94.69 279 ASP A O 1
ATOM 2104 N N . ALA A 1 280 ? 1.470 -3.536 -30.092 1.00 92.38 280 ALA A N 1
ATOM 2105 C CA . ALA A 1 280 ? 1.066 -2.152 -30.335 1.00 92.38 280 ALA A CA 1
ATOM 2106 C C . ALA A 1 280 ? -0.457 -1.981 -30.452 1.00 92.38 280 ALA A C 1
ATOM 2108 O O . ALA A 1 280 ? -0.990 -0.982 -29.967 1.00 92.38 280 ALA A O 1
ATOM 2109 N N . ASP A 1 281 ? -1.169 -2.959 -31.026 1.00 92.38 281 ASP A N 1
ATOM 2110 C CA . ASP A 1 281 ? -2.628 -2.894 -31.148 1.00 92.38 281 ASP A CA 1
ATOM 2111 C C . ASP A 1 281 ? -3.276 -2.945 -29.755 1.00 92.38 281 ASP A C 1
ATOM 2113 O O . ASP A 1 281 ? -4.196 -2.175 -29.476 1.00 92.38 281 ASP A O 1
ATOM 2117 N N . GLN A 1 282 ? -2.762 -3.790 -28.854 1.00 93.06 282 GLN A N 1
ATOM 2118 C CA . GLN A 1 282 ? -3.237 -3.849 -27.467 1.00 93.06 282 GLN A CA 1
ATOM 2119 C C . GLN A 1 282 ? -2.896 -2.582 -26.672 1.00 93.06 282 GLN A C 1
ATOM 2121 O O . GLN A 1 282 ? -3.760 -2.076 -25.962 1.00 93.06 282 GLN A O 1
ATOM 2126 N N . VAL A 1 283 ? -1.682 -2.035 -26.812 1.00 91.31 283 VAL A N 1
ATOM 2127 C CA . VAL A 1 283 ? -1.297 -0.777 -26.140 1.00 91.31 283 VAL A CA 1
ATOM 2128 C C . VAL A 1 283 ? -2.137 0.398 -26.642 1.00 91.31 283 VAL A C 1
ATOM 2130 O O . VAL A 1 283 ? -2.550 1.236 -25.849 1.00 91.31 283 VAL A O 1
ATOM 2133 N N . SER A 1 284 ? -2.466 0.441 -27.936 1.00 89.25 284 SER A N 1
ATOM 2134 C CA . SER A 1 284 ? -3.308 1.501 -28.512 1.00 89.25 284 SER A CA 1
ATOM 2135 C C . SER A 1 284 ? -4.755 1.505 -28.000 1.00 89.25 284 SER A C 1
ATOM 2137 O O . SER A 1 284 ? -5.475 2.480 -28.214 1.00 89.25 284 SER A O 1
ATOM 2139 N N . ALA A 1 285 ? -5.186 0.419 -27.350 1.00 89.81 285 ALA A N 1
ATOM 2140 C CA . ALA A 1 285 ? -6.497 0.316 -26.725 1.00 89.81 285 ALA A CA 1
ATOM 2141 C C . ALA A 1 285 ? -6.544 0.927 -25.314 1.00 89.81 285 ALA A C 1
ATOM 2143 O O . ALA A 1 285 ? -7.640 1.069 -24.777 1.00 89.81 285 ALA A O 1
ATOM 2144 N N . LEU A 1 286 ? -5.394 1.285 -24.729 1.00 88.06 286 LEU A N 1
ATOM 2145 C CA . LEU A 1 286 ? -5.333 2.039 -23.478 1.00 88.06 286 LEU A CA 1
ATOM 2146 C C . LEU A 1 286 ? -5.847 3.468 -23.725 1.00 88.06 286 LEU A C 1
ATOM 2148 O O . LEU A 1 286 ? -5.442 4.136 -24.677 1.00 88.06 286 LEU A O 1
ATOM 2152 N N . GLU A 1 287 ? -6.734 3.960 -22.867 1.00 85.19 287 GLU A N 1
ATOM 2153 C CA . GLU A 1 287 ? -7.417 5.253 -23.005 1.00 85.19 287 GLU A CA 1
ATOM 2154 C C . GLU A 1 287 ? -6.589 6.434 -22.446 1.00 85.19 287 GLU A C 1
ATOM 2156 O O . GLU A 1 287 ? -7.115 7.524 -22.200 1.00 85.19 287 GLU A O 1
ATOM 2161 N N . THR A 1 288 ? -5.274 6.253 -22.275 1.00 84.25 288 THR A N 1
ATOM 2162 C CA . THR A 1 288 ? -4.342 7.250 -21.726 1.00 84.25 288 THR A CA 1
ATOM 2163 C C . THR A 1 288 ? -3.015 7.284 -22.482 1.00 84.25 288 THR A C 1
ATOM 2165 O O . THR A 1 288 ? -2.559 6.285 -23.030 1.00 84.25 288 THR A O 1
ATOM 2168 N N . ASN A 1 289 ? -2.359 8.447 -22.459 1.00 85.38 289 ASN A N 1
ATOM 2169 C CA . ASN A 1 289 ? -0.991 8.596 -22.953 1.00 85.38 289 ASN A CA 1
ATOM 2170 C C . ASN A 1 289 ? 0.052 8.316 -21.868 1.00 85.38 289 ASN A C 1
ATOM 2172 O O . ASN A 1 289 ? 1.195 8.049 -22.203 1.00 85.38 289 ASN A O 1
ATOM 2176 N N . THR A 1 290 ? -0.301 8.392 -20.586 1.00 86.94 290 THR A N 1
ATOM 2177 C CA . THR A 1 290 ? 0.620 8.071 -19.489 1.00 86.94 290 THR A CA 1
ATOM 2178 C C . THR A 1 290 ? 0.353 6.644 -19.052 1.00 86.94 290 THR A C 1
ATOM 2180 O O . THR A 1 290 ? -0.750 6.331 -18.596 1.00 86.94 290 THR A O 1
ATOM 2183 N N . VAL A 1 291 ? 1.356 5.787 -19.189 1.00 87.06 291 VAL A N 1
ATOM 2184 C CA . VAL A 1 291 ? 1.270 4.372 -18.830 1.00 87.06 291 VAL A CA 1
ATOM 2185 C C . VAL A 1 291 ? 2.242 4.063 -17.707 1.00 87.06 291 VAL A C 1
ATOM 2187 O O . VAL A 1 291 ? 3.219 4.780 -17.486 1.00 87.06 291 VAL A O 1
ATOM 2190 N N . TYR A 1 292 ? 1.989 2.968 -17.007 1.00 87.94 292 TYR A N 1
ATOM 2191 C CA . TYR A 1 292 ? 2.993 2.363 -16.153 1.00 87.94 292 TYR A CA 1
ATOM 2192 C C . TYR A 1 292 ? 3.236 0.911 -16.574 1.00 87.94 292 TYR A C 1
ATOM 2194 O O . TYR A 1 292 ? 2.357 0.227 -17.101 1.00 87.94 292 TYR A O 1
ATOM 2202 N N . ILE A 1 293 ? 4.458 0.449 -16.349 1.00 88.06 293 ILE A N 1
ATOM 2203 C CA . ILE A 1 293 ? 4.915 -0.917 -16.562 1.00 88.06 293 ILE A CA 1
ATOM 2204 C C . ILE A 1 293 ? 5.201 -1.507 -15.191 1.00 88.06 293 ILE A C 1
ATOM 2206 O O . ILE A 1 293 ? 5.872 -0.878 -14.380 1.00 88.06 293 ILE A O 1
ATOM 2210 N N . HIS A 1 294 ? 4.705 -2.706 -14.922 1.00 87.12 294 HIS A N 1
ATOM 2211 C CA . HIS A 1 294 ? 4.886 -3.373 -13.640 1.00 87.12 294 HIS A CA 1
ATOM 2212 C C . HIS A 1 294 ? 5.183 -4.857 -13.801 1.00 87.12 294 HIS A C 1
ATOM 2214 O O . HIS A 1 294 ? 4.981 -5.432 -14.872 1.00 87.12 294 HIS A O 1
ATOM 2220 N N . GLY A 1 295 ? 5.654 -5.466 -12.718 1.00 85.25 295 GLY A N 1
ATOM 2221 C CA . GLY A 1 295 ? 5.885 -6.899 -12.618 1.00 85.25 295 GLY A CA 1
ATOM 2222 C C . GLY A 1 295 ? 6.451 -7.288 -11.257 1.00 85.25 295 GLY A C 1
ATOM 2223 O O . GLY A 1 295 ? 6.544 -6.471 -10.338 1.00 85.25 295 GLY A O 1
ATOM 2224 N N . GLU A 1 296 ? 6.837 -8.549 -11.148 1.00 86.62 296 GLU A N 1
ATOM 2225 C CA . GLU A 1 296 ? 7.393 -9.183 -9.956 1.00 86.62 296 GLU A CA 1
ATOM 2226 C C . GLU A 1 296 ? 8.847 -9.599 -10.203 1.00 86.62 296 GLU A C 1
ATOM 2228 O O . GLU A 1 296 ? 9.277 -9.816 -11.342 1.00 86.62 296 GLU A O 1
ATOM 2233 N N . PHE A 1 297 ? 9.613 -9.750 -9.124 1.00 84.81 297 PHE A N 1
ATOM 2234 C CA . PHE A 1 297 ? 10.939 -10.362 -9.185 1.00 84.81 297 PHE A CA 1
ATOM 2235 C C . PHE A 1 297 ? 10.838 -11.858 -8.870 1.00 84.81 297 PHE A C 1
ATOM 2237 O O . PHE A 1 297 ? 10.313 -12.252 -7.831 1.00 84.81 297 PHE A O 1
ATOM 2244 N N . ALA A 1 298 ? 11.390 -12.705 -9.740 1.00 82.38 298 ALA A N 1
ATOM 2245 C CA . ALA A 1 298 ? 11.253 -14.163 -9.717 1.00 82.38 298 ALA A CA 1
ATOM 2246 C C . ALA A 1 298 ? 11.776 -14.838 -8.436 1.00 82.38 298 ALA A C 1
ATOM 2248 O O . ALA A 1 298 ? 11.461 -15.996 -8.165 1.00 82.38 298 ALA A O 1
ATOM 2249 N N . SER A 1 299 ? 12.632 -14.153 -7.677 1.00 69.31 299 SER A N 1
ATOM 2250 C CA . SER A 1 299 ? 13.357 -14.725 -6.542 1.00 69.31 299 SER A CA 1
ATOM 2251 C C . SER A 1 299 ? 12.978 -14.128 -5.186 1.00 69.31 299 SER A C 1
ATOM 2253 O O . SER A 1 299 ? 13.484 -14.623 -4.176 1.00 69.31 299 SER A O 1
ATOM 2255 N N . GLN A 1 300 ? 12.116 -13.101 -5.125 1.00 63.28 300 GLN A N 1
ATOM 2256 C CA . GLN A 1 300 ? 11.851 -12.377 -3.877 1.00 63.28 300 GLN A CA 1
ATOM 2257 C C . GLN A 1 300 ? 10.398 -11.893 -3.754 1.00 63.28 300 GLN A C 1
ATOM 2259 O O . GLN A 1 300 ? 10.055 -10.793 -4.175 1.00 63.28 300 GLN A O 1
ATOM 2264 N N . GLU A 1 301 ? 9.547 -12.658 -3.071 1.00 60.16 301 GLU A N 1
ATOM 2265 C CA . GLU A 1 301 ? 8.303 -12.108 -2.516 1.00 60.16 301 GLU A CA 1
ATOM 2266 C C . GLU A 1 301 ? 8.617 -11.282 -1.253 1.00 60.16 301 GLU A C 1
ATOM 2268 O O . GLU A 1 301 ? 9.472 -11.701 -0.465 1.00 60.16 301 GLU A O 1
ATOM 2273 N N . PRO A 1 302 ? 7.949 -10.136 -1.007 1.00 56.44 302 PRO A N 1
ATOM 2274 C CA . PRO A 1 302 ? 6.909 -9.477 -1.806 1.00 56.44 302 PRO A CA 1
ATOM 2275 C C . PRO A 1 302 ? 7.456 -8.263 -2.595 1.00 56.44 302 PRO A C 1
ATOM 2277 O O . PRO A 1 302 ? 7.102 -7.121 -2.291 1.00 56.44 302 PRO A O 1
ATOM 2280 N N . HIS A 1 303 ? 8.345 -8.480 -3.575 1.00 66.81 303 HIS A N 1
ATOM 2281 C CA . HIS A 1 303 ? 8.882 -7.392 -4.400 1.00 66.81 303 HIS A CA 1
ATOM 2282 C C . HIS A 1 303 ? 8.147 -7.267 -5.727 1.00 66.81 303 HIS A C 1
ATOM 2284 O O . HIS A 1 303 ? 8.075 -8.204 -6.522 1.00 66.81 303 HIS A O 1
ATOM 2290 N N . THR A 1 304 ? 7.702 -6.049 -5.993 1.00 76.81 304 THR A N 1
ATOM 2291 C CA . THR A 1 304 ? 7.199 -5.617 -7.296 1.00 76.81 304 THR A CA 1
ATOM 2292 C C . THR A 1 304 ? 8.089 -4.507 -7.839 1.00 76.81 304 THR A C 1
ATOM 2294 O O . THR A 1 304 ? 8.886 -3.916 -7.104 1.00 76.81 304 THR A O 1
ATOM 2297 N N . PHE A 1 305 ? 7.969 -4.206 -9.125 1.00 81.62 305 PHE A N 1
ATOM 2298 C CA . PHE A 1 305 ? 8.496 -2.963 -9.674 1.00 81.62 305 PHE A CA 1
ATOM 2299 C C . PHE A 1 305 ? 7.412 -2.188 -10.411 1.00 81.62 305 PHE A C 1
ATOM 2301 O O . PHE A 1 305 ? 6.420 -2.760 -10.866 1.00 81.62 305 PHE A O 1
ATOM 2308 N N . VAL A 1 306 ? 7.638 -0.885 -10.544 1.00 82.75 306 VAL A N 1
ATOM 2309 C CA . VAL A 1 306 ? 6.862 0.012 -11.396 1.00 82.75 306 VAL A CA 1
ATOM 2310 C C . VAL A 1 306 ? 7.813 0.870 -12.222 1.00 82.75 306 VAL A C 1
ATOM 2312 O O . VAL A 1 306 ? 8.866 1.264 -11.737 1.00 82.75 306 VAL A O 1
ATOM 2315 N N . ALA A 1 307 ? 7.448 1.190 -13.450 1.00 84.69 307 ALA A N 1
ATOM 2316 C CA . ALA A 1 307 ? 8.076 2.225 -14.260 1.00 84.69 307 ALA A CA 1
ATOM 2317 C C . ALA A 1 307 ? 6.968 3.050 -14.908 1.00 84.69 307 ALA A C 1
ATOM 2319 O O . ALA A 1 307 ? 5.940 2.483 -15.256 1.00 84.69 307 ALA A O 1
ATOM 2320 N N . ILE A 1 308 ? 7.135 4.360 -15.056 1.00 84.50 308 ILE A N 1
ATOM 2321 C CA . ILE A 1 308 ? 6.104 5.246 -15.619 1.00 84.50 308 ILE A CA 1
ATOM 2322 C C . ILE A 1 308 ? 6.732 6.044 -16.747 1.00 84.50 308 ILE A C 1
ATOM 2324 O O . ILE A 1 308 ? 7.828 6.574 -16.572 1.00 84.50 308 ILE A O 1
ATOM 2328 N N . ASP A 1 309 ? 6.032 6.130 -17.874 1.00 87.44 309 ASP A N 1
ATOM 2329 C CA . ASP A 1 309 ? 6.445 6.946 -19.013 1.00 87.44 309 ASP A CA 1
ATOM 2330 C C . ASP A 1 309 ? 5.231 7.303 -19.894 1.00 87.44 309 ASP A C 1
ATOM 2332 O O . ASP A 1 309 ? 4.119 6.793 -19.706 1.00 87.44 309 ASP A O 1
ATOM 2336 N N . GLU A 1 310 ? 5.426 8.216 -20.841 1.00 89.00 310 GLU A N 1
ATOM 2337 C CA . GLU A 1 310 ? 4.409 8.610 -21.813 1.00 89.00 310 GLU A CA 1
ATOM 2338 C C . GLU A 1 310 ? 4.550 7.821 -23.123 1.00 89.00 310 GLU A C 1
ATOM 2340 O O . GLU A 1 310 ? 5.628 7.686 -23.698 1.00 89.00 310 GLU A O 1
ATOM 2345 N N . LEU A 1 311 ? 3.425 7.346 -23.654 1.00 86.69 311 LEU A N 1
ATOM 2346 C CA . LEU A 1 311 ? 3.337 6.855 -25.020 1.00 86.69 311 LEU A CA 1
ATOM 2347 C C . LEU A 1 311 ? 3.563 8.021 -25.988 1.00 86.69 311 LEU A C 1
ATOM 2349 O O . LEU A 1 311 ? 2.951 9.089 -25.868 1.00 86.69 311 LEU A O 1
ATOM 2353 N N . ALA A 1 312 ? 4.409 7.802 -26.994 1.00 82.31 312 ALA A N 1
ATOM 2354 C CA . ALA A 1 312 ? 4.604 8.776 -28.056 1.00 82.31 312 ALA A CA 1
ATOM 2355 C C . ALA A 1 312 ? 3.258 9.108 -28.725 1.00 82.31 312 ALA A C 1
ATOM 2357 O O . ALA A 1 312 ? 2.523 8.221 -29.159 1.00 82.31 312 ALA A O 1
ATOM 2358 N N . SER A 1 313 ? 2.933 10.400 -28.822 1.00 71.44 313 SER A N 1
ATOM 2359 C CA . SER A 1 313 ? 1.733 10.843 -29.536 1.00 71.44 313 SER A CA 1
ATOM 2360 C C . SER A 1 313 ? 1.854 10.462 -31.016 1.00 71.44 313 SER A C 1
ATOM 2362 O O . SER A 1 313 ? 2.786 10.924 -31.680 1.00 71.44 313 SER A O 1
ATOM 2364 N N . ASN A 1 314 ? 0.929 9.639 -31.520 1.00 56.34 314 ASN A N 1
ATOM 2365 C CA . ASN A 1 314 ? 0.798 9.350 -32.956 1.00 56.34 314 ASN A CA 1
ATOM 2366 C C . ASN A 1 314 ? 0.530 10.615 -33.787 1.00 56.34 314 ASN A C 1
ATOM 2368 O O . ASN A 1 314 ? -0.224 11.500 -33.316 1.00 56.34 314 ASN A O 1
#

Nearest PDB structures (foldseek):
  4yeq-assembly1_U  TM=4.060E-01  e=1.919E-03  Homo sapiens
  8qpq-assembly1_TA  TM=4.693E-01  e=1.798E-02  Haloferax tailed virus 1
  7yaq-assembly1_A-2  TM=4.287E-01  e=7.281E-02  Cucumis sativus
  7s11-assembly2_D  TM=3.749E-01  e=1.335E+00  Mus musculus
  7unf-assembly1_U  TM=4.346E-01  e=3.653E+00  Homo sapiens

Solvent-accessible surface area (backbone atoms only — not comparable to full-atom values): 16601 Å² total; per-residue (Å²): 126,90,84,67,84,56,65,31,30,31,54,41,77,40,92,81,69,84,68,56,72,75,21,30,34,34,32,20,85,75,38,75,30,47,52,56,57,56,39,63,46,59,30,56,94,70,68,39,28,40,60,68,36,46,48,72,62,14,27,28,31,32,34,27,21,39,91,68,31,77,61,49,43,56,28,35,40,36,38,34,36,32,31,88,87,65,51,32,32,44,34,41,36,68,53,82,33,83,63,60,81,48,80,41,77,48,47,54,14,61,44,38,73,35,70,54,35,18,60,43,80,49,60,71,83,56,48,54,83,84,84,24,62,45,25,26,52,53,53,44,49,63,74,41,48,67,56,41,73,69,44,69,67,44,57,24,56,47,80,75,53,38,47,74,15,31,38,41,29,44,32,48,33,41,71,30,84,87,44,34,22,44,24,36,35,36,32,70,35,29,52,51,94,42,80,44,82,70,59,24,35,41,61,32,49,45,50,60,47,69,79,83,44,34,35,35,40,39,28,48,81,84,42,66,96,77,48,80,82,54,63,82,40,49,30,63,91,50,28,32,36,27,60,61,59,93,58,72,65,80,36,64,63,26,72,46,43,70,69,32,39,57,44,78,47,71,45,79,74,49,90,45,26,28,37,36,34,34,55,30,75,62,54,69,68,47,96,54,53,46,32,31,37,33,33,36,37,72,85,42,89,62,38,34,34,32,22,56,43,56,58,76,84,128

Organism: NCBI:txid1227496

Secondary structure (DSSP, 8-state):
-------EEEEE--TTSS--SSEEEEE-TT--B----EEEEE-GGGTEEHHHH-STTSEEEEEEE-TT-SS-SS-EEEEEEE-TTS-EEEEEEE-----BSSEEEEESGGGTTSS-EEEEEE-GGGS--SS-HHHHHHHHHHHHHHHHHHSPPBS-HHHHH-TT-EEEEEEEE---TT-B--EEEEEEEEETTEEEPPPEEEEEEEEEE-SSEEEEEEE-TTS-TT-S--GGGB-GGG-EEEE--SS-S--TTSHHHHSPEEEEEEEEEETTEEEEEEEHHHHTTSS-SEEEEEEEBTT-TTEEEEEEEEPPP-

Radius of gyration: 19.52 Å; Cα contacts (8 Å, |Δi|>4): 789; chains: 1; bounding box: 49×34×57 Å

Sequence (314 aa):
MDHQFINQMYLAADPATDGRENVVHISSQGAESPDYPCGALDLRPRSLTLSQVSDPGSITYEDYKGEQATYKVPDDVFLILRTADGTLHVLRRKVDTDTTGEWRTRDVSNEFTRDGWRSVAIDDSDADESTDRIAAALETIGQYILDLRTQATFADVRAEFGAEAEVLAVAVGNGSVDGVVSDAYFHNLQVADQDYVIPAMLVLEADIVGADHVTATLSAANAPADVGPTVADIAAESVRMAEYLPFAPSYPGSTAAETSVPAQTMGVSSEQGVTVEFDADQVSALETNTVYIHGEFASQEPHTFVAIDELASN

Foldseek 3Di:
DPPDPQWFWFQDADPLNPGDGLKIKIFSPLDWDLFKAKFKDFCVVVQDWLLLQLPWPQWKKKKAFAPSWPFFPQFKKWWWKAFPVRWIKIKIAGDGDDDHDDMDMDGVSPQQQPKRMFMDTDDVVLQDPDPFHRQSVQSSCVVCVVVRVVGDIDGHNCVVRNRGITTGMMMTMHHHSVIIGGTMIMGFGHHRHDTDRGFGEGEWAWDWDDQQKTKIKTFCPVPPPPGDDAPVQFDLQFKWKFDDDSYDDRDPPDPRNVLTFHFPDWDAPDRGIIMTITGNVSVVPHPDQKMKIKGAGNPDPPYMYIYIDGHPDD

Mean predicted aligned error: 7.38 Å

pLDDT: mean 84.1, std 12.04, range [44.97, 98.0]